Protein AF-A0A843DHM7-F1 (afdb_monomer_lite)

pLDDT: mean 90.41, std 6.07, range [48.75, 96.5]

Radius of gyration: 18.38 Å; chains: 1; bounding box: 43×34×55 Å

Foldseek 3Di:
DVVVLFFEEELDLAQAPCPLCVPDPQEAEAADDFPDDDPLVVVVVGRHYYYHHNDGPDDSVRSLVVVVVSLVVVQPDADAYEYEYEQLLVQDPALQGHNPSLVCCLPCVVVRNYHYHYHHPCVVSHHPVSVVSDQKDKDAQDPDPVVQVVVCVQDPQSQWDADPVRDIDGGDSVVGDDQWIWMDRSPDIDIDHNVNDDDDGDDPD

Secondary structure (DSSP, 8-state):
-GGGT--EEEE-SSSSTTGGGGGSTTEEEEEE-TTPPP-HHHHTT-SEEEEEESSTTS-HHHHHHHHHHHHHHHHHS-S-EEEEETTGGGG-SBTTB--HHHHHHHHHTGGGTEEEEE--S-GGGS-HHHHTT-S-EEEPPP-SHHHHHHHTTTSTTSSEEE-TT--EEE-GGGT--TT-EEEE-SS-EEEE-GGG----S----

Structure (mmCIF, N/CA/C/O backbone):
data_AF-A0A843DHM7-F1
#
_entry.id   AF-A0A843DHM7-F1
#
loop_
_atom_site.group_PDB
_atom_site.id
_atom_site.type_symbol
_atom_site.label_atom_id
_atom_site.label_alt_id
_atom_site.label_comp_id
_atom_site.label_asym_id
_atom_site.label_entity_id
_atom_site.label_seq_id
_atom_site.pdbx_PDB_ins_code
_atom_site.Cartn_x
_atom_site.Cartn_y
_atom_site.Cartn_z
_atom_site.occupancy
_atom_site.B_iso_or_equiv
_atom_site.auth_seq_id
_atom_site.auth_comp_id
_atom_site.auth_asym_id
_atom_site.auth_atom_id
_atom_site.pdbx_PDB_model_num
ATOM 1 N N . MET A 1 1 ? -7.780 -10.287 -1.220 1.00 84.25 1 MET A N 1
ATOM 2 C CA . MET A 1 1 ? -7.912 -9.817 0.177 1.00 84.25 1 MET A CA 1
ATOM 3 C C . MET A 1 1 ? -9.342 -9.963 0.694 1.00 84.25 1 MET A C 1
ATOM 5 O O . MET A 1 1 ? -9.619 -11.023 1.221 1.00 84.25 1 MET A O 1
ATOM 9 N N . TYR A 1 2 ? -10.271 -9.015 0.483 1.00 89.06 2 TYR A N 1
ATOM 10 C CA . TYR A 1 2 ? -11.649 -9.119 1.019 1.00 89.06 2 TYR A CA 1
ATOM 11 C C . TYR A 1 2 ? -12.416 -10.372 0.555 1.00 89.06 2 TYR A C 1
ATOM 13 O O . TYR A 1 2 ? -12.945 -11.104 1.376 1.00 89.06 2 TYR A O 1
ATOM 21 N N . GLU A 1 3 ? -12.425 -10.659 -0.752 1.00 87.06 3 GLU A N 1
ATOM 22 C CA . GLU A 1 3 ? -13.084 -11.857 -1.323 1.00 87.06 3 GLU A CA 1
ATOM 23 C C . GLU A 1 3 ? -12.426 -13.177 -0.883 1.00 87.06 3 GLU A C 1
ATOM 25 O O . GLU A 1 3 ? -13.023 -14.239 -0.983 1.00 87.06 3 GLU A O 1
ATOM 30 N N . GLN A 1 4 ? -11.179 -13.106 -0.414 1.00 90.94 4 GLN A N 1
ATOM 31 C CA . GLN A 1 4 ? -10.424 -14.242 0.124 1.00 90.94 4 GLN A CA 1
ATOM 32 C C . GLN A 1 4 ? -10.508 -14.297 1.657 1.00 90.94 4 GLN A C 1
ATOM 34 O O . GLN A 1 4 ? -9.775 -15.049 2.280 1.00 90.94 4 GLN A O 1
ATOM 39 N N . GLU A 1 5 ? -11.356 -13.458 2.257 1.00 93.31 5 GLU A N 1
ATOM 40 C CA . GLU A 1 5 ? -11.574 -13.354 3.700 1.00 93.31 5 GLU A CA 1
ATOM 41 C C . GLU A 1 5 ? -10.319 -13.035 4.533 1.00 93.31 5 GLU A C 1
ATOM 43 O O . GLU A 1 5 ? -10.272 -13.295 5.732 1.00 93.31 5 GLU A O 1
ATOM 48 N N . HIS A 1 6 ? -9.311 -12.407 3.918 1.00 94.75 6 HIS A N 1
ATOM 49 C CA . HIS A 1 6 ? -8.114 -11.956 4.624 1.00 94.75 6 HIS A CA 1
ATOM 50 C C . HIS A 1 6 ? -8.412 -10.691 5.447 1.00 94.75 6 HIS A C 1
ATOM 52 O O . HIS A 1 6 ? -8.781 -9.665 4.852 1.00 94.75 6 HIS A O 1
ATOM 58 N N . PRO A 1 7 ? -8.225 -10.710 6.782 1.00 95.56 7 PRO A N 1
ATOM 59 C CA . PRO A 1 7 ? -8.531 -9.567 7.632 1.00 95.56 7 PRO A CA 1
ATOM 60 C C . PRO A 1 7 ? -7.608 -8.379 7.348 1.00 95.56 7 PRO A C 1
ATOM 62 O O . PRO A 1 7 ? -6.391 -8.537 7.214 1.00 95.56 7 PRO A O 1
ATOM 65 N N . PHE A 1 8 ? -8.161 -7.166 7.317 1.00 95.94 8 PHE A N 1
ATOM 66 C CA . PHE A 1 8 ? -7.399 -5.958 7.019 1.00 95.94 8 PHE A CA 1
ATOM 67 C C . PHE A 1 8 ? -7.796 -4.751 7.863 1.00 95.94 8 PHE A C 1
ATOM 69 O O . PHE A 1 8 ? -8.930 -4.610 8.327 1.00 95.94 8 PHE A O 1
ATOM 76 N N . ILE A 1 9 ? -6.852 -3.823 7.974 1.00 96.31 9 ILE A N 1
ATOM 77 C CA . ILE A 1 9 ? -7.095 -2.453 8.405 1.00 96.31 9 ILE A CA 1
ATOM 78 C C . ILE A 1 9 ? -6.499 -1.478 7.389 1.00 96.31 9 ILE A C 1
ATOM 80 O O . ILE A 1 9 ? -5.357 -1.634 6.955 1.00 96.31 9 ILE A O 1
ATOM 84 N N . ILE A 1 10 ? -7.281 -0.470 7.016 1.00 96.50 10 ILE A N 1
ATOM 85 C CA . ILE A 1 10 ? -6.852 0.618 6.137 1.00 96.50 10 ILE A CA 1
ATOM 86 C C . ILE A 1 10 ? -6.677 1.878 6.971 1.00 96.50 10 ILE A C 1
ATOM 88 O O . ILE A 1 10 ? -7.591 2.283 7.685 1.00 96.50 10 ILE A O 1
ATOM 92 N N . PHE A 1 11 ? -5.513 2.498 6.853 1.00 96.12 11 PHE A N 1
ATOM 93 C CA . PHE A 1 11 ? -5.163 3.773 7.454 1.00 96.12 11 PHE A CA 1
ATOM 94 C C . PHE A 1 11 ? -5.220 4.862 6.382 1.00 96.12 11 PHE A C 1
ATOM 96 O O . PHE A 1 11 ? -4.227 5.124 5.703 1.00 96.12 11 PHE A O 1
ATOM 103 N N . ASP A 1 12 ? -6.394 5.473 6.211 1.00 94.12 12 ASP A N 1
ATOM 104 C CA . ASP A 1 12 ? -6.613 6.518 5.212 1.00 94.12 12 ASP A CA 1
ATOM 105 C C . ASP A 1 12 ? -6.219 7.892 5.762 1.00 94.12 12 ASP A C 1
ATOM 107 O O . ASP A 1 12 ? -6.570 8.253 6.885 1.00 94.12 12 ASP A O 1
ATOM 111 N N . THR A 1 13 ? -5.501 8.691 4.984 1.00 90.31 13 THR A N 1
ATOM 112 C CA . THR A 1 13 ? -5.154 10.070 5.368 1.00 90.31 13 THR A CA 1
ATOM 113 C C . THR A 1 13 ? -6.161 11.086 4.836 1.00 90.31 13 THR A C 1
ATOM 115 O O . THR A 1 13 ? -6.129 12.249 5.235 1.00 90.31 13 THR A O 1
ATOM 118 N N . LYS A 1 14 ? -7.099 10.659 3.979 1.00 87.81 14 LYS A N 1
ATOM 119 C CA . LYS A 1 14 ? -8.183 11.493 3.447 1.00 87.81 14 LYS A CA 1
ATOM 120 C C . LYS A 1 14 ? -9.538 10.878 3.785 1.00 87.81 14 LYS A C 1
ATOM 122 O O . LYS A 1 14 ? -9.690 9.678 3.974 1.00 87.81 14 LYS A O 1
ATOM 127 N N . THR A 1 15 ? -10.566 11.715 3.862 1.00 82.62 15 THR A N 1
ATOM 128 C CA . THR A 1 15 ? -11.921 11.279 4.244 1.00 82.62 15 THR A CA 1
ATOM 129 C C . THR A 1 15 ? -12.633 10.467 3.158 1.00 82.62 15 THR A C 1
ATOM 131 O O . THR A 1 15 ? -13.619 9.788 3.453 1.00 82.62 15 THR A O 1
ATOM 134 N N . SER A 1 16 ? -12.169 10.543 1.906 1.00 81.88 16 SER A N 1
ATOM 135 C CA . SER A 1 16 ? -12.904 10.052 0.737 1.00 81.88 16 SER A CA 1
ATOM 136 C C . SER A 1 16 ? -12.238 8.928 -0.056 1.00 81.88 16 SER A C 1
ATOM 138 O O . SER A 1 16 ? -12.977 8.258 -0.774 1.00 81.88 16 SER A O 1
ATOM 140 N N . ASN A 1 17 ? -10.924 8.676 0.057 1.00 81.69 17 ASN A N 1
ATOM 141 C CA . ASN A 1 17 ? -10.225 7.756 -0.864 1.00 81.69 17 ASN A CA 1
ATOM 142 C C . ASN A 1 17 ? -10.868 6.357 -0.866 1.00 81.69 17 ASN A C 1
ATOM 144 O O . ASN A 1 17 ? -11.188 5.811 -1.921 1.00 81.69 17 ASN A O 1
ATOM 148 N N . HIS A 1 18 ? -11.148 5.811 0.322 1.00 85.75 18 HIS A N 1
ATOM 149 C CA . HIS A 1 18 ? -11.695 4.458 0.478 1.00 85.75 18 HIS A CA 1
ATOM 150 C C . HIS A 1 18 ? -13.154 4.419 0.929 1.00 85.75 18 HIS A C 1
ATOM 152 O O . HIS A 1 18 ? -13.669 3.357 1.287 1.00 85.75 18 HIS A O 1
ATOM 158 N N . ILE A 1 19 ? -13.872 5.546 0.894 1.00 83.44 19 ILE A N 1
ATOM 159 C CA . ILE A 1 19 ? -15.210 5.640 1.499 1.00 83.44 19 ILE A CA 1
ATOM 160 C C . ILE A 1 19 ? -16.234 4.684 0.871 1.00 83.44 19 ILE A C 1
ATOM 162 O O . ILE A 1 19 ? -17.220 4.336 1.517 1.00 83.44 19 ILE A O 1
ATOM 166 N N . GLY A 1 20 ? -16.011 4.236 -0.369 1.00 84.75 20 GLY A N 1
ATOM 167 C CA . GLY A 1 20 ? -16.834 3.217 -1.025 1.00 84.75 20 GLY A CA 1
ATOM 168 C C . GLY A 1 20 ? -16.781 1.846 -0.339 1.00 84.75 20 GLY A C 1
ATOM 169 O O . GLY A 1 20 ? -17.753 1.101 -0.410 1.00 84.75 20 GLY A O 1
ATOM 170 N N . LEU A 1 21 ? -15.704 1.521 0.387 1.00 89.31 21 LEU A N 1
ATOM 171 C CA . LEU A 1 21 ? -15.564 0.235 1.084 1.00 89.31 21 LEU A CA 1
ATOM 172 C C . LEU A 1 21 ? -16.562 0.063 2.232 1.00 89.31 21 LEU A C 1
ATOM 174 O O . LEU A 1 21 ? -16.865 -1.068 2.599 1.00 89.31 21 LEU A O 1
ATOM 178 N N . LYS A 1 22 ? -17.138 1.153 2.757 1.00 89.25 22 LYS A N 1
ATOM 179 C CA . LYS A 1 22 ? -18.184 1.083 3.792 1.00 89.25 22 LYS A CA 1
ATOM 180 C C . LYS A 1 22 ? -19.454 0.356 3.331 1.00 89.25 22 LYS A C 1
ATOM 182 O O . LYS A 1 22 ? -20.293 0.019 4.156 1.00 89.25 22 LYS A O 1
ATOM 187 N N . GLU A 1 23 ? -19.634 0.198 2.018 1.00 89.31 23 GLU A N 1
ATOM 188 C CA . GLU A 1 23 ? -20.769 -0.516 1.423 1.00 89.31 23 GLU A CA 1
ATOM 189 C C . GLU A 1 23 ? -20.591 -2.037 1.484 1.00 89.31 23 GLU A C 1
ATOM 191 O O . GLU A 1 23 ? -21.563 -2.779 1.347 1.00 89.31 23 GLU A O 1
ATOM 196 N N . LEU A 1 24 ? -19.360 -2.510 1.699 1.00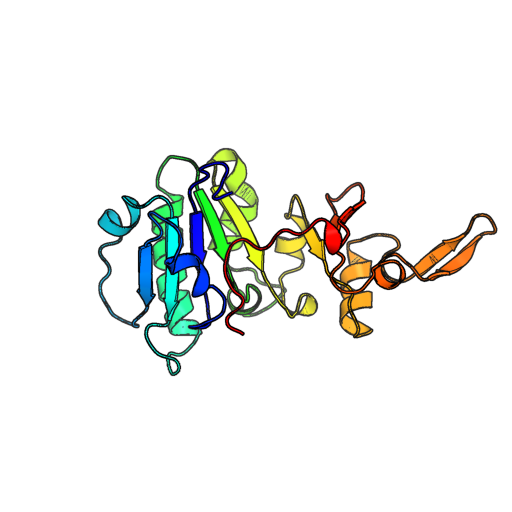 90.38 24 LEU A N 1
ATOM 197 C CA . LEU A 1 24 ? -19.070 -3.927 1.845 1.00 90.38 24 LEU A CA 1
ATOM 198 C C . LEU A 1 24 ? -19.559 -4.434 3.206 1.00 90.38 24 LEU A C 1
ATOM 200 O O . LEU A 1 24 ? -19.474 -3.754 4.232 1.00 90.38 24 LEU A O 1
ATOM 204 N N . LYS A 1 25 ? -20.054 -5.675 3.232 1.00 90.62 25 LYS A N 1
ATOM 205 C CA . LYS A 1 25 ? -20.524 -6.305 4.470 1.00 90.62 25 LYS A CA 1
ATOM 206 C C . LYS A 1 25 ? -19.370 -6.432 5.464 1.00 90.62 25 LYS A C 1
ATOM 208 O O . LYS A 1 25 ? -18.246 -6.743 5.078 1.00 90.62 25 LYS A O 1
ATOM 213 N N . LYS A 1 26 ? -19.678 -6.254 6.752 1.00 93.44 26 LYS A N 1
ATOM 214 C CA . LYS A 1 26 ? -18.748 -6.389 7.890 1.00 93.44 26 LYS A CA 1
ATOM 215 C C . LYS A 1 26 ? -17.617 -5.348 7.963 1.00 93.44 26 LYS A C 1
ATOM 217 O O . LYS A 1 26 ? -16.938 -5.323 8.983 1.00 93.44 26 LYS A O 1
ATOM 222 N N . VAL A 1 27 ? -17.455 -4.457 6.979 1.00 95.06 27 VAL A N 1
ATOM 223 C CA . VAL A 1 27 ? -16.483 -3.357 7.077 1.00 95.06 27 VAL A CA 1
ATOM 224 C C . VAL A 1 27 ? -16.940 -2.358 8.135 1.00 95.06 27 VAL A C 1
ATOM 226 O O . VAL A 1 27 ? -18.044 -1.811 8.069 1.00 95.06 27 VAL A O 1
ATOM 229 N N . LYS A 1 28 ? -16.087 -2.115 9.129 1.00 95.56 28 LYS A N 1
ATOM 230 C CA . LYS A 1 28 ? -16.299 -1.096 10.156 1.00 95.56 28 LYS A CA 1
ATOM 231 C C . LYS A 1 28 ? -15.498 0.146 9.837 1.00 95.56 28 LYS A C 1
ATOM 233 O O . LYS A 1 28 ? -14.307 0.075 9.563 1.00 95.56 28 LYS A O 1
ATOM 238 N N . VAL A 1 29 ? -16.166 1.292 9.898 1.00 94.88 29 VAL A N 1
ATOM 239 C CA . VAL A 1 29 ? -15.523 2.589 9.708 1.00 94.88 29 VAL A CA 1
ATOM 240 C C . VAL A 1 29 ? -15.184 3.168 11.072 1.00 94.88 29 VAL A C 1
ATOM 242 O O . VAL A 1 29 ? -16.086 3.423 11.873 1.00 94.88 29 VAL A O 1
ATOM 245 N N . LEU A 1 30 ? -13.899 3.403 11.314 1.00 94.94 30 LEU A N 1
ATOM 246 C CA . LEU A 1 30 ? -13.412 4.137 12.471 1.00 94.94 30 LEU A CA 1
ATOM 247 C C . LEU A 1 30 ? -13.083 5.570 12.052 1.00 94.94 30 LEU A C 1
ATOM 249 O O . LEU A 1 30 ? -12.196 5.802 11.233 1.00 94.94 30 LEU A O 1
ATOM 253 N N . LYS A 1 31 ? -13.800 6.542 12.618 1.00 95.00 31 LYS A N 1
ATOM 254 C CA . LYS A 1 31 ? -13.494 7.961 12.422 1.00 95.00 31 LYS A CA 1
ATOM 255 C C . LYS A 1 31 ? -12.434 8.405 13.419 1.00 95.00 31 LYS A C 1
ATOM 257 O O . LYS A 1 31 ? -12.639 8.283 14.622 1.00 95.00 31 LYS A O 1
ATOM 262 N N . ILE A 1 32 ? -11.349 8.964 12.906 1.00 94.94 32 ILE A N 1
ATOM 263 C CA . ILE A 1 32 ? -10.210 9.413 13.695 1.00 94.94 32 ILE A CA 1
ATOM 264 C C . ILE A 1 32 ? -10.372 10.882 14.052 1.00 94.94 32 ILE A C 1
ATOM 266 O O . ILE A 1 32 ? -10.311 11.769 13.208 1.00 94.94 32 ILE A O 1
ATOM 270 N N . ILE A 1 33 ? -10.580 11.123 15.329 1.00 92.88 33 ILE A N 1
ATOM 271 C CA . ILE A 1 33 ? -10.534 12.394 16.029 1.00 92.88 33 ILE A CA 1
ATOM 272 C C . ILE A 1 33 ? -9.268 12.400 16.912 1.00 92.88 33 ILE A C 1
ATOM 274 O O . ILE A 1 33 ? -9.074 11.465 17.700 1.00 92.88 33 ILE A O 1
ATOM 278 N N . PRO A 1 34 ? -8.395 13.416 16.802 1.00 88.19 34 PRO A N 1
ATOM 279 C CA . PRO A 1 34 ? -7.239 13.565 17.682 1.00 88.19 34 PRO A CA 1
ATOM 280 C C . PRO A 1 34 ? -7.644 13.607 19.156 1.00 88.19 34 PRO A C 1
ATOM 282 O O . PRO A 1 34 ? -8.698 14.143 19.494 1.00 88.19 34 PRO A O 1
ATOM 285 N N . ASN A 1 35 ? -6.796 13.063 20.030 1.00 86.44 35 ASN A N 1
ATOM 286 C CA . ASN A 1 35 ? -6.983 13.020 21.490 1.00 86.44 35 ASN A CA 1
ATOM 287 C C . ASN A 1 35 ? -8.221 12.261 21.997 1.00 86.44 35 ASN A C 1
ATOM 289 O O . ASN A 1 35 ? -8.424 12.195 23.205 1.00 86.44 35 ASN A O 1
ATOM 293 N N . ALA A 1 36 ? -9.026 11.663 21.116 1.00 89.75 36 ALA A N 1
ATOM 294 C CA . ALA A 1 36 ? -10.069 10.745 21.542 1.00 89.75 36 ALA A CA 1
ATOM 295 C C . ALA A 1 36 ? -9.447 9.454 22.092 1.00 89.75 36 ALA A C 1
ATOM 297 O O . ALA A 1 36 ? -8.449 8.948 21.565 1.00 89.75 36 ALA A O 1
ATOM 298 N N . GLU A 1 37 ? -10.061 8.909 23.136 1.00 87.69 37 GLU A N 1
ATOM 299 C CA . GLU A 1 37 ? -9.749 7.571 23.620 1.00 87.69 37 GLU A CA 1
ATOM 300 C C . GLU A 1 37 ? -10.506 6.551 22.773 1.00 87.69 37 GLU A C 1
ATOM 302 O O . GLU A 1 37 ? -11.732 6.590 22.655 1.00 87.69 37 GLU A O 1
ATOM 307 N N . TYR A 1 38 ? -9.756 5.650 22.144 1.00 88.19 38 TYR A N 1
ATOM 308 C CA . TYR A 1 38 ? -10.315 4.566 21.353 1.00 88.19 38 TYR A CA 1
ATOM 309 C C . TYR A 1 38 ? -10.283 3.284 22.158 1.00 88.19 38 TYR A C 1
ATOM 311 O O . TYR A 1 38 ? -9.246 2.919 22.709 1.00 88.19 38 TYR A O 1
ATOM 319 N N . ASP A 1 39 ? -11.395 2.561 22.132 1.00 90.31 39 ASP A N 1
ATOM 320 C CA . ASP A 1 39 ? -11.434 1.168 22.552 1.00 90.31 39 ASP A CA 1
ATOM 321 C C . ASP A 1 39 ? -10.763 0.306 21.472 1.00 90.31 39 ASP A C 1
ATOM 323 O O . ASP A 1 39 ? -11.389 -0.177 20.519 1.00 90.31 39 ASP A O 1
ATOM 327 N N . ILE A 1 40 ? -9.437 0.207 21.576 1.00 87.81 40 ILE A N 1
ATOM 328 C CA . ILE A 1 40 ? -8.617 -0.544 20.628 1.00 87.81 40 ILE A CA 1
ATOM 329 C C . ILE A 1 40 ? -8.923 -2.039 20.742 1.00 87.81 40 ILE A C 1
ATOM 331 O O . ILE A 1 40 ? -8.896 -2.709 19.716 1.00 87.81 40 ILE A O 1
ATOM 335 N N . GLU A 1 41 ? -9.275 -2.556 21.923 1.00 88.25 41 GLU A N 1
ATOM 336 C CA . GLU A 1 41 ? -9.644 -3.967 22.120 1.00 88.25 41 GLU A CA 1
ATOM 337 C C . GLU A 1 41 ? -10.918 -4.334 21.359 1.00 88.25 41 GLU A C 1
ATOM 339 O O . GLU A 1 41 ? -10.965 -5.354 20.669 1.00 88.25 41 GLU A O 1
ATOM 344 N N . ARG A 1 42 ? -11.921 -3.456 21.375 1.00 91.12 42 ARG A N 1
ATOM 345 C CA . ARG A 1 42 ? -13.135 -3.653 20.582 1.00 91.12 42 ARG A CA 1
ATOM 346 C C . ARG A 1 42 ? -12.896 -3.489 19.087 1.00 91.12 42 ARG A C 1
ATOM 348 O O . ARG A 1 42 ? -13.472 -4.224 18.290 1.00 91.12 42 ARG A O 1
ATOM 355 N N . LEU A 1 43 ? -12.045 -2.546 18.668 1.00 90.19 43 LEU A N 1
ATOM 356 C CA . LEU A 1 43 ? -11.661 -2.402 17.251 1.00 90.19 43 LEU A CA 1
ATOM 357 C C . LEU A 1 43 ? -11.103 -3.717 16.683 1.00 90.19 43 LEU A C 1
ATOM 359 O O . LEU A 1 43 ? -11.281 -4.057 15.517 1.00 90.19 43 LEU A O 1
ATOM 363 N N . MET A 1 44 ? -10.432 -4.441 17.560 1.00 85.00 44 MET A N 1
ATOM 364 C CA . MET A 1 44 ? -9.721 -5.686 17.362 1.00 85.00 44 MET A CA 1
ATOM 365 C C . MET A 1 44 ? -10.667 -6.878 17.112 1.00 85.00 44 MET A C 1
ATOM 367 O O . MET A 1 44 ? -10.233 -7.896 16.574 1.00 85.00 44 MET A O 1
ATOM 371 N N . GLU A 1 45 ? -11.946 -6.775 17.471 1.00 91.50 45 GLU A N 1
ATOM 372 C CA . GLU A 1 45 ? -12.976 -7.789 17.189 1.00 91.50 45 GLU A CA 1
ATOM 373 C C . GLU A 1 45 ? -13.435 -7.787 15.724 1.00 91.50 45 GLU A C 1
ATOM 375 O O . GLU A 1 45 ? -14.123 -8.708 15.286 1.00 91.50 45 GLU A O 1
ATOM 380 N N . TYR A 1 46 ? -13.082 -6.754 14.956 1.00 94.00 46 TYR A N 1
ATOM 381 C CA . TYR A 1 46 ? -13.508 -6.614 13.571 1.00 94.00 46 TYR A CA 1
ATOM 382 C C . TYR A 1 46 ? -12.412 -7.047 12.598 1.00 94.00 46 TYR A C 1
ATOM 384 O O . TYR A 1 46 ? -11.269 -6.598 12.674 1.00 94.00 46 TYR A O 1
ATOM 392 N N . ASP A 1 47 ? -12.786 -7.878 11.626 1.00 94.75 47 ASP A N 1
ATOM 393 C CA . ASP A 1 47 ? -11.850 -8.366 10.609 1.00 94.75 47 ASP A CA 1
ATOM 394 C C . ASP A 1 47 ? -11.476 -7.303 9.581 1.00 94.75 47 ASP A C 1
ATOM 396 O O . ASP A 1 47 ? -10.351 -7.295 9.086 1.00 94.75 47 ASP A O 1
ATOM 400 N N . TYR A 1 48 ? -12.413 -6.403 9.280 1.00 96.44 48 TYR A N 1
ATOM 401 C CA . TYR A 1 48 ? -12.286 -5.410 8.221 1.00 96.44 48 TYR A CA 1
ATOM 402 C C . TYR A 1 48 ? -12.533 -4.016 8.781 1.00 96.44 48 TYR A C 1
ATOM 404 O O . TYR A 1 48 ? -13.671 -3.644 9.089 1.00 96.44 48 TYR A O 1
ATOM 412 N N . VAL A 1 49 ? -11.467 -3.234 8.894 1.00 96.25 49 VAL A N 1
ATOM 413 C CA . VAL A 1 49 ? -11.512 -1.888 9.462 1.00 96.25 49 VAL A CA 1
ATOM 414 C C . VAL A 1 49 ? -11.043 -0.872 8.428 1.00 96.25 49 VAL A C 1
ATOM 416 O O . VAL A 1 49 ? -9.989 -1.013 7.817 1.00 96.25 49 VAL A O 1
ATOM 419 N N . LEU A 1 50 ? -11.824 0.186 8.251 1.00 95.81 50 LEU A N 1
ATOM 420 C CA . LEU A 1 50 ? -11.440 1.373 7.503 1.00 95.81 50 LEU A CA 1
ATOM 421 C C . LEU A 1 50 ? -11.318 2.539 8.482 1.00 95.81 50 LEU A C 1
ATOM 423 O O . LEU A 1 50 ? -12.325 3.053 8.973 1.00 95.81 50 LEU A O 1
ATOM 427 N N . CYS A 1 51 ? -10.092 2.963 8.753 1.00 95.81 51 CYS A N 1
ATOM 428 C CA . CYS A 1 51 ? -9.825 4.169 9.511 1.00 95.81 51 CYS A CA 1
ATOM 429 C C . CYS A 1 51 ? -9.765 5.368 8.567 1.00 95.81 51 CYS A C 1
ATOM 431 O O . CYS A 1 51 ? -9.020 5.355 7.589 1.00 95.81 51 CYS A O 1
ATOM 433 N N . VAL A 1 52 ? -10.551 6.399 8.866 1.00 95.19 52 VAL A N 1
ATOM 434 C CA . VAL A 1 52 ? -10.627 7.639 8.083 1.00 95.19 52 VAL A CA 1
ATOM 435 C C . VAL A 1 52 ? -10.582 8.846 9.012 1.00 95.19 52 VAL A C 1
ATOM 437 O O . VAL A 1 52 ? -11.076 8.754 10.139 1.00 95.19 52 VAL A O 1
ATOM 440 N N . PRO A 1 53 ? -10.082 10.007 8.563 1.00 94.56 53 PRO A N 1
ATOM 441 C CA . PRO A 1 53 ? -10.184 11.234 9.341 1.00 94.56 53 PRO A CA 1
ATOM 442 C C . PRO A 1 53 ? -11.646 11.542 9.697 1.00 94.56 53 PRO A C 1
ATOM 444 O O . PRO A 1 53 ? -12.558 11.383 8.883 1.00 94.56 53 PRO A O 1
ATOM 447 N N . GLY A 1 54 ? -11.892 11.976 10.931 1.00 93.12 54 GLY A N 1
ATOM 448 C CA . GLY A 1 54 ? -13.231 12.336 11.402 1.00 93.12 54 GLY A CA 1
ATOM 449 C C . GLY A 1 54 ? -13.750 13.649 10.809 1.00 93.12 54 GLY A C 1
ATOM 450 O O . GLY A 1 54 ? -14.963 13.842 10.726 1.00 93.12 54 GLY A O 1
ATOM 451 N N . ARG A 1 55 ? -12.834 14.521 10.378 1.00 90.62 55 ARG A N 1
ATOM 452 C CA . ARG A 1 55 ? -13.065 15.826 9.741 1.00 90.62 55 ARG A CA 1
ATOM 453 C C . ARG A 1 55 ? -11.891 16.146 8.799 1.00 90.62 55 ARG A C 1
ATOM 455 O O . ARG A 1 55 ? -10.847 15.505 8.888 1.00 90.62 55 ARG A O 1
ATOM 462 N N . ILE A 1 56 ? -12.083 17.092 7.881 1.00 87.12 56 ILE A N 1
ATOM 463 C CA . ILE A 1 56 ? -11.114 17.416 6.812 1.00 87.12 56 ILE A CA 1
ATOM 464 C C . ILE A 1 56 ? -9.937 18.286 7.287 1.00 87.12 56 ILE A C 1
ATOM 466 O O . ILE A 1 56 ? -8.891 18.299 6.655 1.00 87.12 56 ILE A O 1
ATOM 470 N N . ASP A 1 57 ? -10.111 18.998 8.396 1.00 89.00 57 ASP A N 1
ATOM 471 C CA . ASP A 1 57 ? -9.191 19.987 8.970 1.00 89.00 57 ASP A CA 1
ATOM 472 C C . ASP A 1 57 ? -8.248 19.412 10.040 1.00 89.00 57 ASP A C 1
ATOM 474 O O . ASP A 1 57 ? -7.586 20.171 10.743 1.00 89.00 57 ASP A O 1
ATOM 478 N N . ILE A 1 58 ? -8.198 18.086 10.216 1.00 90.69 58 ILE A N 1
ATOM 479 C CA . ILE A 1 58 ? -7.243 17.477 11.152 1.00 90.69 58 ILE A CA 1
ATOM 480 C C . ILE A 1 58 ? -5.846 17.490 10.537 1.00 90.69 58 ILE A C 1
ATOM 482 O O . ILE A 1 58 ? -5.672 17.099 9.383 1.00 90.69 58 ILE A O 1
ATOM 486 N N . ASP A 1 59 ? -4.857 17.869 11.346 1.00 92.25 59 ASP A N 1
ATOM 487 C CA . ASP A 1 59 ? -3.453 17.761 10.978 1.00 92.25 59 ASP A CA 1
ATOM 488 C C . ASP A 1 59 ? -3.054 16.300 10.724 1.00 92.25 59 ASP A C 1
ATOM 490 O O . ASP A 1 59 ? -3.399 15.380 11.473 1.00 92.25 59 ASP A O 1
ATOM 494 N N . ILE A 1 60 ? -2.314 16.069 9.643 1.00 91.00 60 ILE A N 1
ATOM 495 C CA . ILE A 1 60 ? -1.927 14.717 9.256 1.00 91.00 60 ILE A CA 1
ATOM 496 C C . ILE A 1 60 ? -1.049 14.039 10.315 1.00 91.00 60 ILE A C 1
ATOM 498 O O . ILE A 1 60 ? -1.234 12.847 10.560 1.00 91.00 60 ILE A O 1
ATOM 502 N N . ASP A 1 61 ? -0.164 14.770 11.000 1.00 91.88 61 ASP A N 1
ATOM 503 C CA . ASP A 1 61 ? 0.684 14.209 12.055 1.00 91.88 61 ASP A CA 1
ATOM 504 C C . ASP A 1 61 ? -0.176 13.692 13.223 1.00 91.88 61 ASP A C 1
ATOM 506 O O . ASP A 1 61 ? 0.114 12.624 13.773 1.00 91.88 61 ASP A O 1
ATOM 510 N N . ASP A 1 62 ? -1.282 14.370 13.552 1.00 93.75 62 ASP A N 1
ATOM 511 C CA . ASP A 1 62 ? -2.222 13.922 14.586 1.00 93.75 62 ASP A CA 1
ATOM 512 C C . ASP A 1 62 ? -2.930 12.618 14.198 1.00 93.75 62 ASP A C 1
ATOM 514 O O . ASP A 1 62 ? -3.044 11.700 15.019 1.00 93.75 62 ASP A O 1
ATOM 518 N N . ILE A 1 63 ? -3.373 12.499 12.941 1.00 93.81 63 ILE A N 1
ATOM 519 C CA . ILE A 1 63 ? -3.968 11.260 12.411 1.00 93.81 63 ILE A CA 1
ATOM 520 C C . ILE A 1 63 ? -2.949 10.120 12.485 1.00 93.81 63 ILE A C 1
ATOM 522 O O . ILE A 1 63 ? -3.248 9.042 13.010 1.00 93.81 63 ILE A O 1
ATOM 526 N N . LEU A 1 64 ? -1.728 10.367 12.007 1.00 93.12 64 LEU A N 1
ATOM 527 C CA . LEU A 1 64 ? -0.664 9.370 11.981 1.00 93.12 64 LEU A CA 1
ATOM 528 C C . LEU A 1 64 ? -0.271 8.916 13.390 1.00 93.12 64 LEU A C 1
ATOM 530 O O . LEU A 1 64 ? 0.029 7.741 13.593 1.00 93.12 64 LEU A O 1
ATOM 534 N N . ASN A 1 65 ? -0.314 9.798 14.389 1.00 92.62 65 ASN A N 1
ATOM 535 C CA . ASN A 1 65 ? -0.067 9.423 15.781 1.00 92.62 65 ASN A CA 1
ATOM 536 C C . ASN A 1 65 ? -1.103 8.421 16.309 1.00 92.62 65 ASN A C 1
ATOM 538 O O . ASN A 1 65 ? -0.734 7.476 17.013 1.00 92.62 65 ASN A O 1
ATOM 542 N N . VAL A 1 66 ? -2.381 8.570 15.947 1.00 93.75 66 VAL A N 1
ATOM 543 C CA . VAL A 1 66 ? -3.413 7.575 16.286 1.00 93.75 66 VAL A CA 1
ATOM 544 C C . VAL A 1 66 ? -3.171 6.270 15.523 1.00 93.75 66 VAL A C 1
ATOM 546 O O . VAL A 1 66 ? -3.236 5.193 16.116 1.00 93.75 66 VAL A O 1
ATOM 549 N N . TYR A 1 67 ? -2.816 6.341 14.238 1.00 94.38 67 TYR A N 1
ATOM 550 C CA . TYR A 1 67 ? -2.526 5.150 13.434 1.00 94.38 67 TYR A CA 1
ATOM 551 C C . TYR A 1 67 ? -1.335 4.350 13.943 1.00 94.38 67 TYR A C 1
ATOM 553 O O . TYR A 1 67 ? -1.431 3.129 14.032 1.00 94.38 67 TYR A O 1
ATOM 561 N N . ARG A 1 68 ? -0.256 5.013 14.367 1.00 93.06 68 ARG A N 1
ATOM 562 C CA . ARG A 1 68 ? 0.894 4.353 15.002 1.00 93.06 68 ARG A CA 1
ATOM 563 C C . ARG A 1 68 ? 0.496 3.613 16.274 1.00 93.06 68 ARG A C 1
ATOM 565 O O . ARG A 1 68 ? 0.952 2.491 16.480 1.00 93.06 68 ARG A O 1
ATOM 572 N N . LYS A 1 69 ? -0.380 4.199 17.102 1.00 91.75 69 LYS A N 1
ATOM 573 C CA . LYS A 1 69 ? -0.917 3.513 18.288 1.00 91.75 69 LYS A CA 1
ATOM 574 C C . LYS A 1 69 ? -1.677 2.255 17.871 1.00 91.75 69 LYS A C 1
ATOM 576 O O . LYS A 1 69 ? -1.310 1.170 18.307 1.00 91.75 69 LYS A O 1
ATOM 581 N N . ILE A 1 70 ? -2.664 2.379 16.981 1.00 93.06 70 ILE A N 1
ATOM 582 C CA . ILE A 1 70 ? -3.469 1.237 16.510 1.00 93.06 70 ILE A CA 1
ATOM 583 C C . ILE A 1 70 ? -2.576 0.139 15.914 1.00 93.06 70 ILE A C 1
ATOM 585 O O . ILE A 1 70 ? -2.719 -1.027 16.278 1.00 93.06 70 ILE A O 1
ATOM 589 N N . LEU A 1 71 ? -1.627 0.504 15.047 1.00 93.00 71 LEU A N 1
ATOM 590 C CA . LEU A 1 71 ? -0.682 -0.428 14.435 1.00 93.00 71 LEU A CA 1
ATOM 591 C C . LEU A 1 71 ? 0.173 -1.145 15.489 1.00 93.00 71 LEU A C 1
ATOM 593 O O . LEU A 1 71 ? 0.334 -2.358 15.409 1.00 93.00 71 LEU A O 1
ATOM 597 N N . GLY A 1 72 ? 0.670 -0.427 16.501 1.00 92.50 72 GLY A N 1
ATOM 598 C CA . GLY A 1 72 ? 1.437 -1.011 17.604 1.00 92.50 72 GLY A CA 1
ATOM 599 C C . GLY A 1 72 ? 0.648 -2.055 18.401 1.00 92.50 72 GLY A C 1
ATOM 600 O O . GLY A 1 72 ? 1.170 -3.135 18.674 1.00 92.50 72 GLY A O 1
ATOM 601 N N . TYR A 1 73 ? -0.622 -1.780 18.714 1.00 90.81 73 TYR A N 1
ATOM 602 C CA . TYR A 1 73 ? -1.508 -2.751 19.371 1.00 90.81 73 TYR A CA 1
ATOM 603 C C . TYR A 1 73 ? -1.854 -3.940 18.464 1.00 90.81 73 TYR A C 1
ATOM 605 O O . TYR A 1 73 ? -1.900 -5.081 18.916 1.00 90.81 73 TYR A O 1
ATOM 613 N N . MET A 1 74 ? -2.079 -3.704 17.171 1.00 90.06 74 MET A N 1
ATOM 614 C CA . MET A 1 74 ? -2.373 -4.780 16.219 1.00 90.06 74 MET A CA 1
ATOM 615 C C . MET A 1 74 ? -1.169 -5.678 15.934 1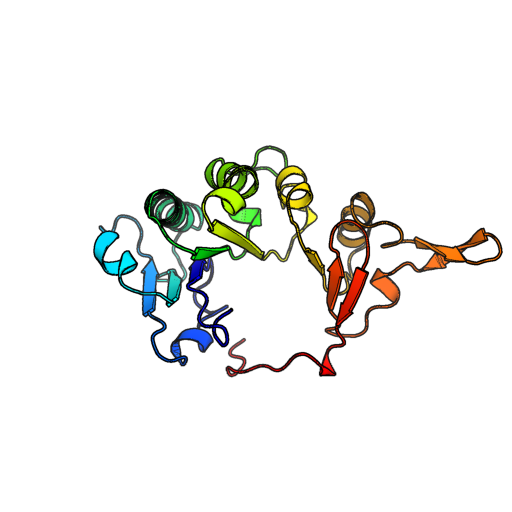.00 90.06 74 MET A C 1
ATOM 617 O O . MET A 1 74 ? -1.348 -6.857 15.624 1.00 90.06 74 MET A O 1
ATOM 621 N N . TRP A 1 75 ? 0.041 -5.126 16.022 1.00 90.06 75 TRP A N 1
ATOM 622 C CA . TRP A 1 75 ? 1.285 -5.854 15.813 1.00 90.06 75 TRP A CA 1
ATOM 623 C C . TRP A 1 75 ? 1.487 -6.962 16.848 1.00 90.06 75 TRP A C 1
ATOM 625 O O . TRP A 1 75 ? 1.852 -8.073 16.482 1.00 90.06 75 TRP A O 1
ATOM 635 N N . ILE A 1 76 ? 1.222 -6.672 18.125 1.00 89.31 76 ILE A N 1
ATOM 636 C CA . ILE A 1 76 ? 1.413 -7.633 19.224 1.00 89.31 76 ILE A CA 1
ATOM 637 C C . ILE A 1 76 ? 0.341 -8.725 19.271 1.00 89.31 76 ILE A C 1
ATOM 639 O O . ILE A 1 76 ? 0.520 -9.727 19.956 1.00 89.31 76 ILE A O 1
ATOM 643 N N . ARG A 1 77 ? -0.786 -8.531 18.580 1.00 87.00 77 ARG A N 1
ATOM 644 C CA . ARG A 1 77 ? -1.882 -9.493 18.587 1.00 87.00 77 ARG A CA 1
ATOM 645 C C . ARG A 1 77 ? -1.599 -10.640 17.625 1.00 87.00 77 ARG A C 1
ATOM 647 O O . ARG A 1 77 ? -1.220 -10.409 16.480 1.00 87.00 77 ARG A O 1
ATOM 654 N N . GLU A 1 78 ? -1.895 -11.858 18.053 1.00 88.94 78 GLU A N 1
ATOM 655 C CA . GLU A 1 78 ? -1.805 -13.047 17.206 1.00 88.94 78 GLU A CA 1
ATOM 656 C C . GLU A 1 78 ? -2.795 -13.028 16.029 1.00 88.94 78 GLU A C 1
ATOM 658 O O . GLU A 1 78 ? -3.830 -12.352 16.052 1.00 88.94 78 GLU A O 1
ATOM 663 N N . GLY A 1 79 ? -2.467 -13.803 14.997 1.00 90.31 79 GLY A N 1
ATOM 664 C CA . GLY A 1 79 ? -3.307 -14.019 13.824 1.00 90.31 79 GLY A CA 1
ATOM 665 C C . GLY A 1 79 ? -2.956 -13.133 12.635 1.00 90.31 79 GLY A C 1
ATOM 666 O O . GLY A 1 79 ? -2.270 -12.116 12.751 1.00 90.31 79 GLY A O 1
ATOM 667 N N . GLU A 1 80 ? -3.451 -13.529 11.471 1.00 94.19 80 GLU A N 1
ATOM 668 C CA . GLU A 1 80 ? -3.169 -12.838 10.222 1.00 94.19 80 GLU A CA 1
ATOM 669 C C . GLU A 1 80 ? -3.784 -11.430 10.188 1.00 94.19 80 GLU A C 1
ATOM 671 O O . GLU A 1 80 ? -4.929 -11.216 10.601 1.00 94.19 80 GLU A O 1
ATOM 676 N N . ARG A 1 81 ? -3.029 -10.447 9.683 1.00 94.69 81 ARG A N 1
ATOM 677 C CA . ARG A 1 81 ? -3.574 -9.114 9.399 1.00 94.69 81 ARG A CA 1
ATOM 678 C C . ARG A 1 81 ? -2.831 -8.423 8.261 1.00 94.69 81 ARG A C 1
ATOM 680 O O . ARG A 1 81 ? -1.602 -8.371 8.255 1.00 94.69 81 ARG A O 1
ATOM 687 N N . PHE A 1 82 ? -3.594 -7.807 7.364 1.00 95.69 82 PHE A N 1
ATOM 688 C CA . PHE A 1 82 ? -3.090 -6.889 6.348 1.00 95.69 82 PHE A CA 1
ATOM 689 C C . PHE A 1 82 ? -3.248 -5.437 6.812 1.00 95.69 82 PHE A C 1
ATOM 691 O O . PHE A 1 82 ? -4.352 -4.965 7.082 1.00 95.69 82 PHE A O 1
ATOM 698 N N . PHE A 1 83 ? -2.136 -4.718 6.895 1.00 96.00 83 PHE A N 1
ATOM 699 C CA . PHE A 1 83 ? -2.081 -3.284 7.147 1.00 96.00 83 PHE A CA 1
ATOM 700 C C . PHE A 1 83 ? -1.970 -2.549 5.818 1.00 96.00 83 PHE A C 1
ATOM 702 O O . PHE A 1 83 ? -1.040 -2.793 5.056 1.00 96.00 83 PHE A O 1
ATOM 709 N N . ILE A 1 84 ? -2.886 -1.632 5.534 1.00 96.12 84 ILE A N 1
ATOM 710 C CA . ILE A 1 84 ? -2.856 -0.828 4.312 1.00 96.12 84 ILE A CA 1
ATOM 711 C C . ILE A 1 84 ? -2.671 0.629 4.725 1.00 96.12 84 ILE A C 1
ATOM 713 O O . ILE A 1 84 ? -3.520 1.188 5.415 1.00 96.12 84 ILE A O 1
ATOM 717 N N . ALA A 1 85 ? -1.552 1.234 4.341 1.00 95.25 85 ALA A N 1
ATOM 718 C CA . ALA A 1 85 ? -1.227 2.618 4.659 1.00 95.25 85 ALA A CA 1
ATOM 719 C C . ALA A 1 85 ? -1.318 3.494 3.409 1.00 95.25 85 ALA A C 1
ATOM 721 O O . ALA A 1 85 ? -0.500 3.367 2.495 1.00 95.25 85 ALA A O 1
ATOM 722 N N . GLU A 1 86 ? -2.294 4.400 3.403 1.00 93.75 86 GLU A N 1
ATOM 723 C CA . GLU A 1 86 ? -2.458 5.403 2.354 1.00 93.75 86 GLU A CA 1
ATOM 724 C C . GLU A 1 86 ? -1.527 6.588 2.536 1.00 93.75 86 GLU A C 1
ATOM 726 O O . GLU A 1 86 ? -1.173 6.964 3.658 1.00 93.75 86 GLU A O 1
ATOM 731 N N . GLU A 1 87 ? -1.171 7.199 1.406 1.00 91.06 87 GLU A N 1
ATOM 732 C CA . GLU A 1 87 ? -0.177 8.266 1.318 1.00 91.06 87 GLU A CA 1
ATOM 733 C C . GLU A 1 87 ? 1.047 7.939 2.191 1.00 91.06 87 GLU A C 1
ATOM 735 O O . GLU A 1 87 ? 1.469 8.727 3.040 1.00 91.06 87 GLU A O 1
ATOM 740 N N . ALA A 1 88 ? 1.593 6.730 2.009 1.00 92.00 88 ALA A N 1
ATOM 741 C CA . ALA A 1 88 ? 2.602 6.124 2.878 1.00 92.00 88 ALA A CA 1
ATOM 742 C C . ALA A 1 88 ? 3.867 6.982 3.051 1.00 92.00 88 ALA A C 1
ATOM 744 O O . ALA A 1 88 ? 4.578 6.844 4.045 1.00 92.00 88 ALA A O 1
ATOM 745 N N . HIS A 1 89 ? 4.128 7.908 2.124 1.00 89.00 89 HIS A N 1
ATOM 746 C CA . HIS A 1 89 ? 5.189 8.902 2.261 1.00 89.00 89 HIS A CA 1
ATOM 747 C C . HIS A 1 89 ? 5.011 9.817 3.488 1.00 89.00 89 HIS A C 1
ATOM 749 O O . HIS A 1 89 ? 6.005 10.270 4.036 1.00 89.00 89 HIS A O 1
ATOM 755 N N . ASN A 1 90 ? 3.787 10.048 3.978 1.00 89.94 90 ASN A N 1
ATOM 756 C CA . ASN A 1 90 ? 3.544 10.888 5.159 1.00 89.94 90 ASN A CA 1
ATOM 757 C C . ASN A 1 90 ? 3.968 10.220 6.471 1.00 89.94 90 ASN A C 1
ATOM 759 O O . ASN A 1 90 ? 4.215 10.893 7.468 1.00 89.94 90 ASN A O 1
ATOM 763 N N . TRP A 1 91 ? 4.089 8.892 6.490 1.00 88.38 91 TRP A N 1
ATOM 764 C CA . TRP A 1 91 ? 4.494 8.169 7.693 1.00 88.38 91 TRP A CA 1
ATOM 765 C C . TRP A 1 91 ? 5.970 8.371 8.034 1.00 88.38 91 TRP A C 1
ATOM 767 O O . TRP A 1 91 ? 6.344 8.263 9.201 1.00 88.38 91 TRP A O 1
ATOM 777 N N . SER A 1 92 ? 6.797 8.698 7.039 1.00 82.19 92 SER A N 1
ATOM 778 C CA . SER A 1 92 ? 8.231 8.932 7.206 1.00 82.19 92 SER A CA 1
ATOM 779 C C . SER A 1 92 ? 8.552 10.387 6.870 1.00 82.19 92 SER A C 1
ATOM 781 O O . SER A 1 92 ? 8.429 10.801 5.725 1.00 82.19 92 SER A O 1
ATOM 783 N N . LYS A 1 93 ? 9.016 11.174 7.851 1.00 71.31 93 LYS A N 1
ATOM 784 C CA . LYS A 1 93 ? 9.381 12.593 7.631 1.00 71.31 93 LYS A CA 1
ATOM 785 C C . LYS A 1 93 ? 10.554 12.772 6.654 1.00 71.31 93 LYS A C 1
ATOM 787 O O . LYS A 1 93 ? 10.781 13.872 6.161 1.00 71.31 93 LYS A O 1
ATOM 792 N N . ASN A 1 94 ? 11.313 11.707 6.396 1.00 73.56 94 ASN A N 1
ATOM 793 C CA . ASN A 1 94 ? 12.426 11.675 5.457 1.00 73.56 94 ASN A CA 1
ATOM 794 C C . ASN A 1 94 ? 12.514 10.281 4.809 1.00 73.56 94 ASN A C 1
ATOM 796 O O . ASN A 1 94 ? 12.426 9.273 5.510 1.00 73.56 94 ASN A O 1
ATOM 800 N N . ALA A 1 95 ? 12.754 10.214 3.497 1.00 73.31 95 ALA A N 1
ATOM 801 C CA . ALA A 1 95 ? 12.962 8.961 2.768 1.00 73.31 95 ALA A CA 1
ATOM 802 C C . ALA A 1 95 ? 14.127 8.116 3.332 1.00 73.31 95 ALA A C 1
ATOM 804 O O . ALA A 1 95 ? 14.088 6.885 3.272 1.00 73.31 95 ALA A O 1
ATOM 805 N N . SER A 1 96 ? 15.138 8.755 3.928 1.00 75.56 96 SER A N 1
ATOM 806 C CA . SER A 1 96 ? 16.298 8.075 4.525 1.00 75.56 96 SER A CA 1
ATOM 807 C C . SER A 1 96 ? 16.065 7.559 5.950 1.00 75.56 96 SER A C 1
ATOM 809 O O . SER A 1 96 ? 16.915 6.847 6.475 1.00 75.56 96 SER A O 1
ATOM 811 N N . ALA A 1 97 ? 14.954 7.927 6.594 1.00 80.12 97 ALA A N 1
ATOM 812 C CA . ALA A 1 97 ? 14.642 7.542 7.969 1.00 80.12 97 ALA A CA 1
ATOM 813 C C . ALA A 1 97 ? 13.211 6.982 8.030 1.00 80.12 97 ALA A C 1
ATOM 815 O O . ALA A 1 97 ? 12.271 7.743 8.291 1.00 80.12 97 ALA A O 1
ATOM 816 N N . PRO A 1 98 ? 13.027 5.679 7.743 1.00 84.00 98 PRO A N 1
ATOM 817 C CA . PRO A 1 98 ? 11.706 5.074 7.745 1.00 84.00 98 PRO A CA 1
ATOM 818 C C . PRO A 1 98 ? 11.078 5.094 9.141 1.00 84.00 98 PRO A C 1
ATOM 820 O O . PRO A 1 98 ? 11.767 5.090 10.164 1.00 84.00 98 PRO A O 1
ATOM 823 N N . ASP A 1 99 ? 9.747 5.096 9.185 1.00 89.69 99 ASP A N 1
ATOM 824 C CA . ASP A 1 99 ? 9.014 4.903 10.433 1.00 89.69 99 ASP A CA 1
ATOM 825 C C . ASP A 1 99 ? 9.395 3.561 11.082 1.00 89.69 99 ASP A C 1
ATOM 827 O O . ASP A 1 99 ? 9.403 2.518 10.427 1.00 89.69 99 ASP A O 1
ATOM 831 N N . LYS A 1 100 ? 9.695 3.577 12.386 1.00 88.75 100 LYS A N 1
ATOM 832 C CA . LYS A 1 100 ? 10.166 2.387 13.113 1.00 88.75 100 LYS A CA 1
ATOM 833 C C . LYS A 1 100 ? 9.154 1.240 13.105 1.00 88.75 100 LYS A C 1
ATOM 835 O O . LYS A 1 100 ? 9.564 0.081 13.100 1.00 88.75 100 LYS A O 1
ATOM 840 N N . LEU A 1 101 ? 7.850 1.532 13.125 1.00 89.31 101 LEU A N 1
ATOM 841 C CA . LEU A 1 101 ? 6.826 0.489 13.034 1.00 89.31 101 LEU A CA 1
ATOM 842 C C . LEU A 1 101 ? 6.770 -0.081 11.620 1.00 89.31 101 LEU A C 1
ATOM 844 O O . LEU A 1 101 ? 6.666 -1.294 11.472 1.00 89.31 101 LEU A O 1
ATOM 848 N N . PHE A 1 102 ? 6.896 0.762 10.592 1.00 91.75 102 PHE A N 1
ATOM 849 C CA . PHE A 1 102 ? 6.947 0.288 9.207 1.00 91.75 102 PHE A CA 1
ATOM 850 C C . PHE A 1 102 ? 8.168 -0.592 8.967 1.00 91.75 102 PHE A C 1
ATOM 852 O O . PHE A 1 102 ? 8.027 -1.669 8.399 1.00 91.75 102 PHE A O 1
ATOM 859 N N . GLU A 1 103 ? 9.343 -0.175 9.441 1.00 91.25 103 GLU A N 1
ATOM 860 C CA . GLU A 1 103 ? 10.566 -0.972 9.324 1.00 91.25 103 GLU A CA 1
ATOM 861 C C . GLU A 1 103 ? 10.415 -2.321 10.036 1.00 91.25 103 GLU A C 1
ATOM 863 O O . GLU A 1 103 ? 10.774 -3.362 9.485 1.00 91.25 103 GLU A O 1
ATOM 868 N N . ARG A 1 104 ? 9.826 -2.322 11.237 1.00 90.88 104 ARG A N 1
ATOM 869 C CA . ARG A 1 104 ? 9.572 -3.556 11.980 1.00 90.88 104 ARG A CA 1
ATOM 870 C C . ARG A 1 104 ? 8.639 -4.498 11.223 1.00 90.88 104 ARG A C 1
ATOM 872 O O . ARG A 1 104 ? 8.958 -5.675 11.085 1.00 90.88 104 ARG A O 1
ATOM 879 N N . VAL A 1 105 ? 7.525 -3.987 10.695 1.00 91.25 105 VAL A N 1
ATOM 880 C CA . VAL A 1 105 ? 6.589 -4.793 9.896 1.00 91.25 105 VAL A CA 1
ATOM 881 C C . VAL A 1 105 ? 7.263 -5.311 8.625 1.00 91.25 105 VAL A C 1
ATOM 883 O O . VAL A 1 105 ? 7.095 -6.478 8.288 1.00 91.25 105 VAL A O 1
ATOM 886 N N . ALA A 1 106 ? 8.075 -4.490 7.956 1.00 91.00 106 ALA A N 1
ATOM 887 C CA . ALA A 1 106 ? 8.807 -4.886 6.756 1.00 91.00 106 ALA A CA 1
ATOM 888 C C . ALA A 1 106 ? 9.765 -6.062 7.013 1.00 91.00 106 ALA A C 1
ATOM 890 O O . ALA A 1 106 ? 9.849 -6.983 6.207 1.00 91.00 106 ALA A O 1
ATOM 891 N N . ARG A 1 107 ? 10.473 -6.039 8.148 1.00 90.38 107 ARG A N 1
ATOM 892 C CA . ARG A 1 107 ? 11.513 -7.024 8.482 1.00 90.38 107 ARG A CA 1
ATOM 893 C C . ARG A 1 107 ? 10.972 -8.290 9.141 1.00 90.38 107 ARG A C 1
ATOM 895 O O . ARG A 1 107 ? 11.471 -9.378 8.878 1.00 90.38 107 ARG A O 1
ATOM 902 N N . GLU A 1 108 ? 9.989 -8.149 10.026 1.00 92.81 108 GLU A N 1
ATOM 903 C CA . GLU A 1 108 ? 9.518 -9.227 10.909 1.00 92.81 108 GLU A CA 1
ATOM 904 C C . GLU A 1 108 ? 8.088 -9.683 10.577 1.00 92.81 108 GLU A C 1
ATOM 906 O O . GLU A 1 108 ? 7.599 -10.656 11.155 1.00 92.81 108 GLU A O 1
ATOM 911 N N . GLY A 1 109 ? 7.386 -8.985 9.679 1.00 92.69 109 GLY A N 1
ATOM 912 C CA . GLY A 1 109 ? 5.946 -9.154 9.478 1.00 92.69 109 GLY A CA 1
ATOM 913 C C . GLY A 1 109 ? 5.556 -10.553 9.027 1.00 92.69 109 GLY A C 1
ATOM 914 O O . GLY A 1 109 ? 4.650 -11.150 9.606 1.00 92.69 109 GLY A O 1
ATOM 915 N N . ALA A 1 110 ? 6.296 -11.126 8.075 1.00 90.12 110 ALA A N 1
ATOM 916 C CA . ALA A 1 110 ? 6.019 -12.463 7.552 1.00 90.12 110 ALA A CA 1
ATOM 917 C C . ALA A 1 110 ? 6.018 -13.541 8.651 1.00 90.12 110 ALA A C 1
ATOM 919 O O . ALA A 1 110 ? 5.114 -14.373 8.688 1.00 90.12 110 ALA A O 1
ATOM 920 N N . GLY A 1 111 ? 6.977 -13.485 9.584 1.00 91.19 111 GLY A N 1
ATOM 921 C CA . GLY A 1 111 ? 7.058 -14.421 10.712 1.00 91.19 111 GLY A CA 1
ATOM 922 C C . GLY A 1 111 ? 5.910 -14.281 11.717 1.00 91.19 111 GLY A C 1
ATOM 923 O O . GLY A 1 111 ? 5.626 -15.222 12.449 1.00 91.19 111 GLY A O 1
ATOM 924 N N . ASN A 1 112 ? 5.224 -13.136 11.718 1.00 92.38 112 ASN A N 1
ATOM 925 C CA . ASN A 1 112 ? 4.092 -12.833 12.596 1.00 92.38 112 ASN A CA 1
ATOM 926 C C . ASN A 1 112 ? 2.745 -12.810 11.845 1.00 92.38 112 ASN A C 1
ATOM 928 O O . ASN A 1 112 ? 1.748 -12.338 12.391 1.00 92.38 112 ASN A O 1
ATOM 932 N N . GLN A 1 113 ? 2.711 -13.273 10.587 1.00 94.50 113 GLN A N 1
ATOM 933 C CA . GLN A 1 113 ? 1.533 -13.214 9.704 1.00 94.50 113 GLN A CA 1
ATOM 934 C C . GLN A 1 113 ? 0.954 -11.791 9.563 1.00 94.50 113 GLN A C 1
ATOM 936 O O . GLN A 1 113 ? -0.252 -11.575 9.434 1.00 94.50 113 GLN A O 1
ATOM 941 N N . LYS A 1 114 ? 1.834 -10.791 9.613 1.00 95.25 114 LYS A N 1
ATOM 942 C CA . LYS A 1 114 ? 1.515 -9.376 9.459 1.00 95.25 114 LYS A CA 1
ATOM 943 C C . LYS A 1 114 ? 2.047 -8.893 8.122 1.00 95.25 114 LYS A C 1
ATOM 945 O O . LYS A 1 114 ? 3.254 -8.866 7.898 1.00 95.25 114 LYS A O 1
ATOM 950 N N . TYR A 1 115 ? 1.147 -8.478 7.247 1.00 94.50 115 TYR A N 1
ATOM 951 C CA . TYR A 1 115 ? 1.488 -8.034 5.900 1.00 94.50 115 TYR A CA 1
ATOM 952 C C . TYR A 1 115 ? 1.186 -6.554 5.752 1.00 94.50 115 TYR A C 1
ATOM 954 O O . TYR A 1 115 ? 0.237 -6.056 6.354 1.00 94.50 115 TYR A O 1
ATOM 962 N N . MET A 1 116 ? 1.973 -5.845 4.945 1.00 94.44 116 MET A N 1
ATOM 963 C CA . MET A 1 116 ? 1.799 -4.410 4.759 1.00 94.44 116 MET A CA 1
ATOM 964 C C . MET A 1 116 ? 1.734 -4.021 3.291 1.00 94.44 116 MET A C 1
ATOM 966 O O . MET A 1 116 ? 2.492 -4.523 2.468 1.00 94.44 116 MET A O 1
ATOM 970 N N . TRP A 1 117 ? 0.801 -3.127 2.986 1.00 95.31 117 TRP A N 1
ATOM 971 C CA . TRP A 1 117 ? 0.620 -2.486 1.695 1.00 95.31 117 TRP A CA 1
ATOM 972 C C . TRP A 1 117 ? 0.857 -0.993 1.894 1.00 95.31 117 TRP A C 1
ATOM 974 O O . TRP A 1 117 ? 0.143 -0.340 2.657 1.00 95.31 117 TRP A O 1
ATOM 984 N N . TRP A 1 118 ? 1.863 -0.454 1.214 1.00 94.75 118 TRP A N 1
ATOM 985 C CA . TRP A 1 118 ? 2.133 0.979 1.189 1.00 94.75 118 TRP A CA 1
ATOM 986 C C . TRP A 1 118 ? 1.628 1.558 -0.123 1.00 94.75 118 TRP A C 1
ATOM 988 O O . TRP A 1 118 ? 2.086 1.166 -1.194 1.00 94.75 118 TRP A O 1
ATOM 998 N N . ILE A 1 119 ? 0.690 2.496 -0.035 1.00 93.75 119 ILE A N 1
ATOM 999 C CA . ILE A 1 119 ? 0.091 3.151 -1.196 1.00 93.75 119 ILE A CA 1
ATOM 1000 C C . ILE A 1 119 ? 0.542 4.611 -1.186 1.00 93.75 119 ILE A C 1
ATOM 1002 O O . ILE A 1 119 ? 0.430 5.306 -0.178 1.00 93.75 119 ILE A O 1
ATOM 1006 N N . THR A 1 120 ? 1.136 5.081 -2.283 1.00 91.44 120 THR A N 1
ATOM 1007 C CA . THR A 1 120 ? 1.683 6.442 -2.381 1.00 91.44 120 THR A CA 1
ATOM 1008 C C . THR A 1 120 ? 1.646 6.956 -3.815 1.00 91.44 120 THR A C 1
ATOM 1010 O O . THR A 1 120 ? 1.915 6.214 -4.756 1.00 91.44 120 THR A O 1
ATOM 1013 N N . GLN A 1 121 ? 1.360 8.248 -3.982 1.00 86.25 121 GLN A N 1
ATOM 1014 C CA . GLN A 1 121 ? 1.444 8.933 -5.279 1.00 86.25 121 GLN A CA 1
ATOM 1015 C C . GLN A 1 121 ? 2.856 9.453 -5.589 1.00 86.25 121 GLN A C 1
ATOM 1017 O O . GLN A 1 121 ? 3.189 9.719 -6.741 1.00 86.25 121 GLN A O 1
ATOM 1022 N 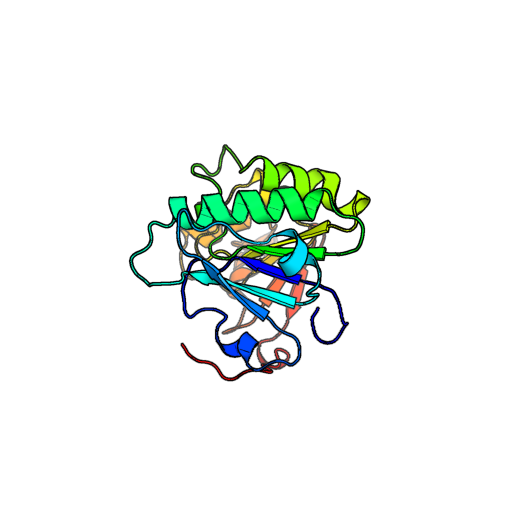N . ARG A 1 122 ? 3.679 9.650 -4.551 1.00 79.12 122 ARG A N 1
ATOM 1023 C CA . ARG A 1 122 ? 5.020 10.242 -4.639 1.00 79.12 122 ARG A CA 1
ATOM 1024 C C . ARG A 1 122 ? 6.056 9.217 -4.204 1.00 79.12 122 ARG A C 1
ATOM 1026 O O . ARG A 1 122 ? 6.499 9.220 -3.055 1.00 79.12 122 ARG A O 1
ATOM 1033 N N . LEU A 1 123 ? 6.405 8.311 -5.114 1.00 84.44 123 LEU A N 1
ATOM 1034 C CA . LEU A 1 123 ? 7.355 7.230 -4.851 1.00 84.44 123 LEU A CA 1
ATOM 1035 C C . LEU A 1 123 ? 8.737 7.760 -4.427 1.00 84.44 123 LEU A C 1
ATOM 1037 O O . LEU A 1 123 ? 9.352 7.201 -3.529 1.00 84.44 123 LEU A O 1
ATOM 1041 N N . GLN A 1 124 ? 9.172 8.898 -4.973 1.00 84.50 124 GLN A N 1
ATOM 1042 C CA . GLN A 1 124 ? 10.421 9.575 -4.609 1.00 84.50 124 GLN A CA 1
ATOM 1043 C C . GLN A 1 124 ? 10.492 10.035 -3.146 1.00 84.50 124 GLN A C 1
ATOM 1045 O O . GLN A 1 124 ? 11.584 10.169 -2.599 1.00 84.50 124 GLN A O 1
ATOM 1050 N N . ASN A 1 125 ? 9.337 10.285 -2.520 1.00 84.44 125 ASN A N 1
ATOM 1051 C CA . ASN A 1 125 ? 9.247 10.693 -1.117 1.00 84.44 125 ASN A CA 1
ATOM 1052 C C . ASN A 1 125 ? 9.097 9.486 -0.181 1.00 84.44 125 ASN A C 1
ATOM 1054 O O . ASN A 1 125 ? 9.124 9.644 1.038 1.00 84.44 125 ASN A O 1
ATOM 1058 N N . PHE A 1 126 ? 8.911 8.287 -0.733 1.00 87.69 126 PHE A N 1
ATOM 1059 C CA . PHE A 1 126 ? 8.848 7.060 0.039 1.00 87.69 126 PHE A CA 1
ATOM 1060 C C . PHE A 1 126 ? 10.259 6.530 0.329 1.00 87.69 126 PHE A C 1
ATOM 1062 O O . PHE A 1 126 ? 11.219 6.820 -0.387 1.00 87.69 126 PHE A O 1
ATOM 1069 N N . SER A 1 127 ? 10.407 5.771 1.415 1.00 86.88 127 SER A N 1
ATOM 1070 C CA . SER A 1 127 ? 11.715 5.256 1.811 1.00 86.88 127 SER A CA 1
ATOM 1071 C C . SER A 1 127 ? 12.178 4.142 0.875 1.00 86.88 127 SER A C 1
ATOM 1073 O O . SER A 1 127 ? 11.535 3.097 0.792 1.00 86.88 127 SER A O 1
ATOM 1075 N N . GLN A 1 128 ? 13.335 4.329 0.228 1.00 85.88 128 GLN A N 1
ATOM 1076 C CA . GLN A 1 128 ? 13.959 3.290 -0.605 1.00 85.88 128 GLN A CA 1
ATOM 1077 C C . GLN A 1 128 ? 14.264 2.021 0.193 1.00 85.88 128 GLN A C 1
ATOM 1079 O O . GLN A 1 128 ? 14.156 0.923 -0.343 1.00 85.88 128 GLN A O 1
ATOM 1084 N N . LEU A 1 129 ? 14.602 2.167 1.479 1.00 86.75 129 LEU A N 1
ATOM 1085 C CA . LEU A 1 129 ? 14.852 1.033 2.365 1.00 86.75 129 LEU A CA 1
ATOM 1086 C C . LEU A 1 129 ? 13.594 0.184 2.538 1.00 86.75 129 LEU A C 1
ATOM 1088 O O . LEU A 1 129 ? 13.671 -1.030 2.393 1.00 86.75 129 LEU A O 1
ATOM 1092 N N . LEU A 1 130 ? 12.439 0.813 2.787 1.00 89.94 130 LEU A N 1
ATOM 1093 C CA . LEU A 1 130 ? 11.164 0.094 2.875 1.00 89.94 130 LEU A CA 1
ATOM 1094 C C . LEU A 1 130 ? 10.771 -0.502 1.527 1.00 89.94 130 LEU A C 1
ATOM 1096 O O . LEU A 1 130 ? 10.337 -1.649 1.480 1.00 89.94 130 LEU A O 1
ATOM 1100 N N . TRP A 1 131 ? 10.971 0.239 0.434 1.00 89.50 131 TRP A N 1
ATOM 1101 C CA . TRP A 1 131 ? 10.654 -0.269 -0.896 1.00 89.50 131 TRP A CA 1
ATOM 1102 C C . TRP A 1 131 ? 11.487 -1.511 -1.248 1.00 89.50 131 TRP A C 1
ATOM 1104 O O . TRP A 1 131 ? 10.943 -2.497 -1.735 1.00 89.50 131 TRP A O 1
ATOM 1114 N N . GLY A 1 132 ? 12.775 -1.532 -0.905 1.00 88.25 132 GLY A N 1
ATOM 1115 C CA . GLY A 1 132 ? 13.628 -2.707 -1.096 1.00 88.25 132 GLY A CA 1
ATOM 1116 C C . GLY A 1 132 ? 13.210 -3.944 -0.286 1.00 88.25 132 GLY A C 1
ATOM 1117 O O . GLY A 1 132 ? 13.676 -5.036 -0.589 1.00 88.25 132 GLY A O 1
ATOM 1118 N N . GLN A 1 133 ? 12.346 -3.799 0.728 1.00 89.62 133 GLN A N 1
ATOM 1119 C CA . GLN A 1 133 ? 11.767 -4.921 1.482 1.00 89.62 133 GLN A CA 1
ATOM 1120 C C . GLN A 1 133 ? 10.410 -5.386 0.925 1.00 89.62 133 GLN A C 1
ATOM 1122 O O . GLN A 1 133 ? 9.859 -6.379 1.400 1.00 89.62 133 GLN A O 1
ATOM 1127 N N . CYS A 1 134 ? 9.838 -4.687 -0.062 1.00 91.50 134 CYS A N 1
ATOM 1128 C CA . CYS A 1 134 ? 8.578 -5.094 -0.674 1.00 91.50 134 CYS A CA 1
ATOM 1129 C C . CYS A 1 134 ? 8.756 -6.400 -1.455 1.00 91.50 134 CYS A C 1
ATOM 1131 O O . CYS A 1 134 ? 9.516 -6.447 -2.418 1.00 91.50 134 CYS A O 1
ATOM 1133 N N . GLY A 1 135 ? 7.973 -7.427 -1.114 1.00 92.25 135 GLY A N 1
ATOM 1134 C CA . GLY A 1 135 ? 7.896 -8.644 -1.931 1.00 92.25 135 GLY A CA 1
ATOM 1135 C C . GLY A 1 135 ? 7.232 -8.415 -3.293 1.00 92.25 135 GLY A C 1
ATOM 1136 O O . GLY A 1 135 ? 7.544 -9.112 -4.248 1.00 92.25 135 GLY A O 1
ATOM 1137 N N . TYR A 1 136 ? 6.339 -7.424 -3.386 1.00 94.31 136 TYR A N 1
ATOM 1138 C CA . TYR A 1 136 ? 5.691 -7.015 -4.630 1.00 94.31 136 TYR A CA 1
ATOM 1139 C C . TYR A 1 136 ? 5.576 -5.494 -4.697 1.00 94.31 136 TYR A C 1
ATOM 1141 O O . TYR A 1 136 ? 5.277 -4.841 -3.697 1.00 94.31 136 TYR A O 1
ATOM 1149 N N . THR A 1 137 ? 5.760 -4.937 -5.890 1.00 95.00 137 THR A N 1
ATOM 1150 C CA . THR A 1 137 ? 5.510 -3.527 -6.204 1.00 95.00 137 THR A CA 1
ATOM 1151 C C . THR A 1 137 ? 4.524 -3.439 -7.357 1.00 95.00 137 THR A C 1
ATOM 1153 O O . THR A 1 137 ? 4.727 -4.075 -8.385 1.00 95.00 137 THR A O 1
ATOM 1156 N N . TYR A 1 138 ? 3.485 -2.624 -7.197 1.00 95.06 138 TYR A N 1
ATOM 1157 C CA . TYR A 1 138 ? 2.484 -2.356 -8.226 1.00 95.06 138 TYR A CA 1
ATOM 1158 C C . TYR A 1 138 ? 2.664 -0.919 -8.707 1.00 95.06 138 TYR A C 1
ATOM 1160 O O . TYR A 1 138 ? 2.549 0.011 -7.907 1.00 95.06 138 TYR A O 1
ATOM 1168 N N . LEU A 1 139 ? 2.977 -0.733 -9.987 1.00 94.44 139 LEU A N 1
ATOM 1169 C CA . LEU A 1 139 ? 3.234 0.580 -10.571 1.00 94.44 139 LEU A CA 1
ATOM 1170 C C . LEU A 1 139 ? 2.313 0.837 -11.754 1.00 94.44 139 LEU A C 1
ATOM 1172 O O . LEU A 1 139 ? 2.167 0.004 -12.644 1.00 94.44 139 LEU A O 1
ATOM 1176 N N . TRP A 1 140 ? 1.755 2.039 -11.784 1.00 94.19 140 TRP A N 1
ATOM 1177 C CA . TRP A 1 140 ? 1.142 2.595 -12.983 1.00 94.19 140 TRP A CA 1
ATOM 1178 C C . TRP A 1 140 ? 2.179 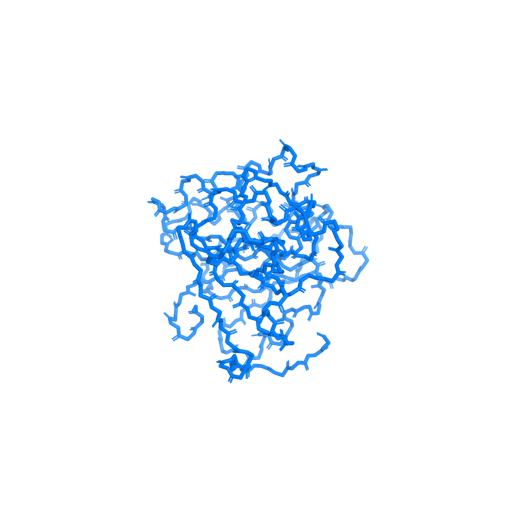3.371 -13.784 1.00 94.19 140 TRP A C 1
ATOM 1180 O O . TRP A 1 140 ? 3.242 3.738 -13.276 1.00 94.19 140 TRP A O 1
ATOM 1190 N N . ARG A 1 141 ? 1.836 3.673 -15.036 1.00 93.94 141 ARG A N 1
ATOM 1191 C CA . ARG A 1 141 ? 2.648 4.527 -15.897 1.00 93.94 141 ARG A CA 1
ATOM 1192 C C . ARG A 1 141 ? 2.957 5.870 -15.230 1.00 93.94 141 ARG A C 1
ATOM 1194 O O . ARG A 1 141 ? 2.056 6.620 -14.849 1.00 93.94 141 ARG A O 1
ATOM 1201 N N . PHE A 1 142 ? 4.239 6.211 -15.175 1.00 93.31 142 PHE A N 1
ATOM 1202 C CA . PHE A 1 142 ? 4.710 7.520 -14.751 1.00 93.31 142 PHE A CA 1
ATOM 1203 C C . PHE A 1 142 ? 4.840 8.472 -15.934 1.00 93.31 142 PHE A C 1
ATOM 1205 O O . PHE A 1 142 ? 5.403 8.147 -16.982 1.00 93.31 142 PHE A O 1
ATOM 1212 N N . ASN A 1 143 ? 4.358 9.694 -15.717 1.00 90.62 143 ASN A N 1
ATOM 1213 C CA . ASN A 1 143 ? 4.414 10.776 -16.698 1.00 90.62 143 ASN A CA 1
ATOM 1214 C C . ASN A 1 143 ? 5.527 11.788 -16.403 1.00 90.62 143 ASN A C 1
ATOM 1216 O O . ASN A 1 143 ? 5.827 12.627 -17.250 1.00 90.62 143 ASN A O 1
ATOM 1220 N N . THR A 1 144 ? 6.146 11.734 -15.216 1.00 89.75 144 THR A N 1
ATOM 1221 C CA . THR A 1 144 ? 7.225 12.657 -14.854 1.00 89.75 144 THR A CA 1
ATOM 1222 C C . THR A 1 144 ? 8.596 11.982 -14.989 1.00 89.75 144 THR A C 1
ATOM 1224 O O . THR A 1 144 ? 8.791 10.872 -14.487 1.00 89.75 144 THR A O 1
ATOM 1227 N N . PRO A 1 145 ? 9.595 12.640 -15.610 1.00 90.50 145 PRO A N 1
ATOM 1228 C CA . PRO A 1 145 ? 10.939 12.070 -15.745 1.00 90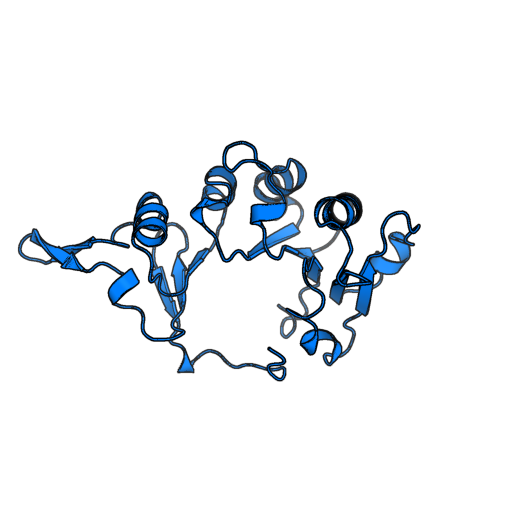.50 145 PRO A CA 1
ATOM 1229 C C . PRO A 1 145 ? 11.639 11.789 -14.410 1.00 90.50 145 PRO A C 1
ATOM 1231 O O . PRO A 1 145 ? 12.584 11.006 -14.354 1.00 90.50 145 PRO A O 1
ATOM 1234 N N . THR A 1 146 ? 11.246 12.470 -13.335 1.00 89.31 146 THR A N 1
ATOM 1235 C CA . THR A 1 146 ? 11.821 12.250 -12.002 1.00 89.31 146 THR A CA 1
ATOM 1236 C C . THR A 1 146 ? 11.330 10.937 -11.404 1.00 89.31 146 THR A C 1
ATOM 1238 O O . THR A 1 146 ? 12.157 10.165 -10.928 1.00 89.31 146 THR A O 1
ATOM 1241 N N . ASP A 1 147 ? 10.031 10.644 -11.502 1.00 89.88 147 ASP A N 1
ATOM 1242 C CA . ASP A 1 147 ? 9.462 9.391 -10.990 1.00 89.88 147 ASP A CA 1
ATOM 1243 C C . ASP A 1 147 ? 9.959 8.192 -11.811 1.00 89.88 147 ASP A C 1
ATOM 1245 O O . ASP A 1 147 ? 10.352 7.175 -11.242 1.00 89.88 147 ASP A O 1
ATOM 1249 N N . VAL A 1 148 ? 10.056 8.346 -13.141 1.00 92.81 148 VAL A N 1
ATOM 1250 C CA . VAL A 1 148 ? 10.623 7.318 -14.033 1.00 92.81 148 VAL A CA 1
ATOM 1251 C C . VAL A 1 148 ? 12.065 6.985 -13.652 1.00 92.81 148 VAL A C 1
ATOM 1253 O O . VAL A 1 148 ? 12.406 5.816 -13.476 1.00 92.81 148 VAL A O 1
ATOM 1256 N N . ARG A 1 149 ? 12.913 8.007 -13.475 1.00 90.88 149 ARG A N 1
ATOM 1257 C CA . ARG A 1 149 ? 14.313 7.806 -13.075 1.00 90.88 149 ARG A CA 1
ATOM 1258 C C . ARG A 1 149 ? 14.437 7.188 -11.691 1.00 90.88 149 ARG A C 1
ATOM 1260 O O . ARG A 1 149 ? 15.319 6.363 -11.498 1.00 90.88 149 ARG A O 1
ATOM 1267 N N . TYR A 1 150 ? 13.586 7.587 -10.748 1.00 89.81 150 TYR A N 1
ATOM 1268 C CA . TYR A 1 150 ? 13.578 7.008 -9.408 1.00 89.81 150 TYR A CA 1
ATOM 1269 C C . TYR A 1 150 ? 13.216 5.522 -9.464 1.00 89.81 150 TYR A C 1
ATOM 1271 O O . TYR A 1 150 ? 13.918 4.699 -8.884 1.00 89.81 150 TYR A O 1
ATOM 1279 N N . ALA A 1 151 ? 12.182 5.158 -10.225 1.00 92.38 151 ALA A N 1
ATOM 1280 C CA . ALA A 1 151 ? 11.777 3.767 -10.335 1.00 92.38 151 ALA A CA 1
ATOM 1281 C C . ALA A 1 151 ? 12.811 2.884 -11.048 1.00 92.38 151 ALA A C 1
ATOM 1283 O O . ALA A 1 151 ? 13.049 1.748 -10.635 1.00 92.38 151 ALA A O 1
ATOM 1284 N N . ALA A 1 152 ? 13.508 3.440 -12.041 1.00 92.38 152 ALA A N 1
ATOM 1285 C CA . ALA A 1 152 ? 14.607 2.772 -12.734 1.00 92.38 152 ALA A CA 1
ATOM 1286 C C . ALA A 1 152 ? 15.834 2.473 -11.848 1.00 92.38 152 ALA A C 1
ATOM 1288 O O . ALA A 1 152 ? 16.724 1.746 -12.283 1.00 92.38 152 ALA A O 1
ATOM 1289 N N . GLN A 1 153 ? 15.906 3.002 -10.618 1.00 88.88 153 GLN A N 1
ATOM 1290 C CA . GLN A 1 153 ? 16.956 2.631 -9.657 1.00 88.88 153 GLN A CA 1
ATOM 1291 C C . GLN A 1 153 ? 16.739 1.241 -9.048 1.00 88.88 153 GLN A C 1
ATOM 1293 O O . GLN A 1 153 ? 17.699 0.637 -8.579 1.00 88.88 153 GLN A O 1
ATOM 1298 N N . ILE A 1 154 ? 15.495 0.749 -9.033 1.00 88.56 154 ILE A N 1
ATOM 1299 C CA . ILE A 1 154 ? 15.121 -0.529 -8.407 1.00 88.56 154 ILE A CA 1
ATOM 1300 C C . ILE A 1 154 ? 14.623 -1.534 -9.443 1.00 88.56 154 ILE A C 1
ATOM 1302 O O . ILE A 1 154 ? 14.899 -2.724 -9.314 1.00 88.56 154 ILE A O 1
ATOM 1306 N N . ILE A 1 155 ? 13.917 -1.071 -10.475 1.00 92.38 155 ILE A N 1
ATOM 1307 C CA . ILE A 1 155 ? 13.367 -1.935 -11.519 1.00 92.38 155 ILE A CA 1
ATOM 1308 C C . ILE A 1 155 ? 14.259 -1.835 -12.759 1.00 92.38 155 ILE A C 1
ATOM 1310 O O . ILE A 1 155 ? 14.307 -0.769 -13.390 1.00 92.38 155 ILE A O 1
ATOM 1314 N N . PRO A 1 156 ? 14.966 -2.919 -13.131 1.00 92.56 156 PRO A N 1
ATOM 1315 C CA . PRO A 1 156 ? 15.744 -2.955 -14.359 1.00 92.56 156 PRO A CA 1
ATOM 1316 C C . PRO A 1 156 ? 14.875 -2.620 -15.569 1.00 92.56 156 PRO A C 1
ATOM 1318 O O . PRO A 1 156 ? 13.692 -2.946 -15.606 1.00 92.56 156 PRO A O 1
ATOM 1321 N N . GLU A 1 157 ? 15.467 -1.971 -16.572 1.00 94.06 157 GLU A N 1
ATOM 1322 C CA . GLU A 1 157 ? 14.804 -1.694 -17.855 1.00 94.06 157 GLU A CA 1
ATOM 1323 C C . GLU A 1 157 ? 13.563 -0.789 -17.789 1.00 94.06 157 GLU A C 1
ATOM 1325 O O . GLU A 1 157 ? 12.880 -0.601 -18.795 1.00 94.06 157 GLU A O 1
ATOM 1330 N N . PHE A 1 158 ? 13.275 -0.177 -16.638 1.00 95.56 158 PHE A N 1
ATOM 1331 C CA . PHE A 1 158 ? 12.055 0.605 -16.459 1.00 95.56 158 PHE A CA 1
ATOM 1332 C C . PHE A 1 158 ? 12.018 1.886 -17.314 1.00 95.56 158 PHE A C 1
ATOM 1334 O O . PHE A 1 158 ? 11.007 2.168 -17.956 1.00 95.56 158 PHE A O 1
ATOM 1341 N N . ASP A 1 159 ? 13.123 2.642 -17.370 1.00 95.62 159 ASP A N 1
ATOM 1342 C CA . ASP A 1 159 ? 13.244 3.856 -18.203 1.00 95.62 159 ASP A CA 1
ATOM 1343 C C . ASP A 1 159 ? 13.720 3.529 -19.630 1.00 95.62 159 ASP A C 1
ATOM 1345 O O . ASP A 1 159 ? 13.085 3.888 -20.622 1.00 95.62 159 ASP A O 1
ATOM 1349 N N . TRP A 1 160 ? 14.818 2.780 -19.749 1.00 95.38 160 TRP A N 1
ATOM 1350 C CA . TRP A 1 160 ? 15.396 2.374 -21.032 1.00 95.38 160 TRP A CA 1
ATOM 1351 C C . TRP A 1 160 ? 15.906 0.943 -20.966 1.00 95.38 160 TRP A C 1
ATOM 1353 O O . TRP A 1 160 ? 16.415 0.517 -19.930 1.00 95.38 160 TRP A O 1
ATOM 1363 N N . ARG A 1 161 ? 15.865 0.249 -22.102 1.00 93.75 161 ARG A N 1
ATOM 1364 C CA . ARG A 1 161 ? 16.443 -1.088 -22.282 1.00 93.75 161 ARG A CA 1
ATOM 1365 C C . ARG A 1 161 ? 17.244 -1.173 -23.575 1.00 93.75 161 ARG A C 1
ATOM 1367 O O . ARG A 1 161 ? 17.299 -0.204 -24.340 1.00 93.75 161 ARG A O 1
ATOM 1374 N N . LYS A 1 162 ? 17.902 -2.307 -23.799 1.00 94.69 162 LYS A N 1
ATOM 1375 C CA . LYS A 1 162 ? 18.604 -2.597 -25.054 1.00 94.69 162 LYS A CA 1
ATOM 1376 C C . LYS A 1 162 ? 17.794 -3.586 -25.883 1.00 94.69 162 LYS A C 1
ATOM 1378 O O . LYS A 1 162 ? 17.245 -4.529 -25.325 1.00 94.69 162 LYS A O 1
ATOM 1383 N N . ASP A 1 163 ? 17.713 -3.361 -27.189 1.00 92.69 163 ASP A N 1
ATOM 1384 C CA . ASP A 1 163 ? 17.191 -4.367 -28.117 1.00 92.69 163 ASP A CA 1
ATOM 1385 C C . ASP A 1 163 ? 18.238 -5.453 -28.431 1.00 92.69 163 ASP A C 1
ATOM 1387 O O . ASP A 1 163 ? 19.350 -5.441 -27.892 1.00 92.69 163 ASP A O 1
ATOM 1391 N N . ALA A 1 164 ? 17.880 -6.404 -29.299 1.00 92.56 164 ALA A N 1
ATOM 1392 C CA . ALA A 1 164 ? 18.750 -7.513 -29.695 1.00 92.56 164 ALA A CA 1
ATOM 1393 C C . ALA A 1 164 ? 20.052 -7.046 -30.375 1.00 92.56 164 ALA A C 1
ATOM 1395 O O . ALA A 1 164 ? 21.079 -7.713 -30.274 1.00 92.56 164 ALA A O 1
ATOM 1396 N N . GLU A 1 165 ? 20.034 -5.876 -31.017 1.00 94.38 165 GLU A N 1
ATOM 1397 C CA . GLU A 1 165 ? 21.196 -5.249 -31.650 1.00 94.38 165 GLU A CA 1
ATOM 1398 C C . GLU A 1 165 ? 21.989 -4.350 -30.680 1.00 94.38 165 GLU A C 1
ATOM 1400 O O . GLU A 1 165 ? 22.953 -3.691 -31.075 1.00 94.38 165 GLU A O 1
ATOM 1405 N N . GLY A 1 166 ? 21.598 -4.303 -29.402 1.00 92.56 166 GLY A N 1
ATOM 1406 C CA . GLY A 1 166 ? 22.257 -3.520 -28.360 1.00 92.56 166 GLY A CA 1
ATOM 1407 C C . GLY A 1 166 ? 21.928 -2.024 -28.377 1.00 92.56 166 GLY A C 1
ATOM 1408 O O . GLY A 1 166 ? 22.570 -1.252 -27.652 1.00 92.56 166 GLY A O 1
ATOM 1409 N N . ARG A 1 167 ? 20.945 -1.587 -29.171 1.00 94.44 167 ARG A N 1
ATOM 1410 C CA . ARG A 1 167 ? 20.526 -0.184 -29.280 1.00 94.44 167 ARG A CA 1
ATOM 1411 C C . ARG A 1 167 ? 19.623 0.188 -28.114 1.00 94.44 167 ARG A C 1
ATOM 1413 O O . ARG A 1 167 ? 18.811 -0.604 -27.647 1.00 94.44 167 ARG A O 1
ATOM 1420 N N . LYS A 1 168 ? 19.746 1.432 -27.651 1.00 95.44 168 LYS A N 1
ATOM 1421 C CA . LYS A 1 168 ? 18.923 1.966 -26.564 1.00 95.44 168 LYS A CA 1
ATOM 1422 C C . LYS A 1 168 ? 17.498 2.232 -27.060 1.00 95.44 168 LYS A C 1
ATOM 1424 O O . LYS A 1 168 ? 17.298 3.094 -27.913 1.00 95.44 168 LYS A O 1
ATOM 1429 N N . ILE A 1 169 ? 16.524 1.542 -26.478 1.00 95.25 169 ILE A N 1
ATOM 1430 C CA . ILE A 1 169 ? 15.090 1.695 -26.749 1.00 95.25 169 ILE A CA 1
ATOM 1431 C C . ILE A 1 169 ? 14.327 2.017 -25.460 1.00 95.25 169 ILE A C 1
ATOM 1433 O O . ILE A 1 169 ? 14.857 1.874 -24.355 1.00 95.25 169 ILE A O 1
ATOM 1437 N N . ARG A 1 170 ? 13.080 2.478 -25.601 1.00 94.12 170 ARG A N 1
ATOM 1438 C CA . ARG A 1 170 ? 12.205 2.796 -24.464 1.00 94.12 170 ARG A CA 1
ATOM 1439 C C . ARG A 1 170 ? 11.984 1.565 -23.576 1.00 94.12 170 ARG A C 1
ATOM 1441 O O . ARG A 1 170 ? 11.863 0.452 -24.086 1.00 94.12 170 ARG A O 1
ATOM 1448 N N . GLY A 1 171 ? 11.982 1.799 -22.268 1.00 94.69 171 GLY A N 1
ATOM 1449 C CA . GLY A 1 171 ? 11.791 0.786 -21.236 1.00 94.69 171 GLY A CA 1
ATOM 1450 C C . GLY A 1 171 ? 10.329 0.519 -20.874 1.00 94.69 171 GLY A C 1
ATOM 1451 O O . GLY A 1 171 ? 9.410 1.052 -21.500 1.00 94.69 171 GLY A O 1
ATOM 1452 N N . LEU A 1 172 ? 10.137 -0.271 -19.817 1.00 95.06 172 LEU A N 1
ATOM 1453 C CA . LEU A 1 172 ? 8.839 -0.802 -19.376 1.00 95.06 172 LEU A CA 1
ATOM 1454 C C . LEU A 1 172 ? 7.775 0.272 -19.131 1.00 95.06 172 LEU A C 1
ATOM 1456 O O . LEU A 1 172 ? 6.614 0.063 -19.462 1.00 95.06 172 LEU A O 1
ATOM 1460 N N . ASN A 1 173 ? 8.147 1.445 -18.606 1.00 96.06 173 ASN A N 1
ATOM 1461 C CA . ASN A 1 173 ? 7.189 2.527 -18.348 1.00 96.06 173 ASN A CA 1
ATOM 1462 C C . ASN A 1 173 ? 6.413 2.956 -19.606 1.00 96.06 173 ASN A C 1
ATOM 1464 O O . ASN A 1 173 ? 5.276 3.413 -19.515 1.00 96.06 173 ASN A O 1
ATOM 1468 N N . TYR A 1 174 ? 7.042 2.838 -20.776 1.00 94.50 174 TYR A N 1
ATOM 1469 C CA . TYR A 1 174 ? 6.455 3.233 -22.054 1.00 94.50 174 TYR A CA 1
ATOM 1470 C C . TYR A 1 174 ? 5.634 2.119 -22.709 1.00 94.50 174 TYR A C 1
ATOM 1472 O O . TYR A 1 174 ? 4.897 2.415 -23.648 1.00 94.50 174 TYR A O 1
ATOM 1480 N N . ASP A 1 175 ? 5.756 0.883 -22.217 1.00 93.00 175 ASP A N 1
ATOM 1481 C CA . ASP A 1 175 ? 4.959 -0.263 -22.659 1.00 93.00 175 ASP A CA 1
ATOM 1482 C C . ASP A 1 175 ? 3.588 -0.297 -21.954 1.00 93.00 175 ASP A C 1
ATOM 1484 O O . ASP A 1 175 ? 2.660 -0.932 -22.446 1.00 93.00 175 ASP A O 1
ATOM 1488 N N . LEU A 1 176 ? 3.443 0.407 -20.823 1.00 94.75 176 LEU A N 1
ATOM 1489 C CA . LEU A 1 176 ? 2.194 0.480 -20.063 1.00 94.75 176 LEU A CA 1
ATOM 1490 C C . LEU A 1 176 ? 1.150 1.356 -20.772 1.00 94.75 176 LEU A C 1
ATOM 1492 O O . LEU A 1 176 ? 1.370 2.548 -21.028 1.00 94.75 176 LEU A O 1
ATOM 1496 N N . GLY A 1 177 ? -0.016 0.770 -21.041 1.00 92.94 177 GLY A N 1
ATOM 1497 C CA . GLY A 1 177 ? -1.215 1.484 -21.455 1.00 92.94 177 GLY A CA 1
ATOM 1498 C C . GLY A 1 177 ? -1.858 2.271 -20.312 1.00 92.94 177 GLY A C 1
ATOM 1499 O O . GLY A 1 177 ? -1.407 2.264 -19.162 1.00 92.94 177 GLY A O 1
ATOM 1500 N N . ASP A 1 178 ? -2.942 2.973 -20.635 1.00 89.44 178 ASP A N 1
ATOM 1501 C CA . ASP A 1 178 ? -3.711 3.708 -19.636 1.00 89.44 178 ASP A CA 1
ATOM 1502 C C . ASP A 1 178 ? -4.338 2.729 -18.636 1.00 89.44 178 ASP A C 1
ATOM 1504 O O . ASP A 1 178 ? -5.109 1.847 -19.006 1.00 89.44 178 ASP A O 1
ATOM 1508 N N . HIS A 1 179 ? -4.016 2.919 -17.354 1.00 90.12 179 HIS A N 1
ATOM 1509 C CA . HIS A 1 179 ? -4.454 2.085 -16.227 1.00 90.12 179 HIS A CA 1
ATOM 1510 C C . HIS A 1 179 ? -3.907 0.649 -16.185 1.00 90.12 179 HIS A C 1
ATOM 1512 O O . HIS A 1 179 ? -4.318 -0.109 -15.302 1.00 90.12 179 HIS A O 1
ATOM 1518 N N . ASP A 1 180 ? -2.960 0.292 -17.053 1.00 94.62 180 ASP A N 1
ATOM 1519 C CA . ASP A 1 180 ? -2.194 -0.945 -16.891 1.00 94.62 180 ASP A CA 1
ATOM 1520 C C . ASP A 1 180 ? -1.339 -0.878 -15.620 1.00 94.62 180 ASP A C 1
ATOM 1522 O O . ASP A 1 180 ? -0.885 0.196 -15.200 1.00 94.62 180 ASP A O 1
ATOM 1526 N N . VAL A 1 181 ? -1.123 -2.039 -15.003 1.00 95.00 181 VAL A N 1
ATOM 1527 C CA . VAL A 1 181 ? -0.348 -2.170 -13.767 1.00 95.00 181 VAL A CA 1
ATOM 1528 C C . VAL A 1 181 ? 0.842 -3.080 -14.014 1.00 95.00 181 VAL A C 1
ATOM 1530 O O . VAL A 1 181 ? 0.674 -4.268 -14.284 1.00 95.00 181 VAL A O 1
ATOM 1533 N N . LEU A 1 182 ? 2.048 -2.538 -13.867 1.00 95.75 182 LEU A N 1
ATOM 1534 C CA . LEU A 1 182 ? 3.263 -3.333 -13.753 1.00 95.75 182 LEU A CA 1
ATOM 1535 C C . LEU A 1 182 ? 3.327 -3.940 -12.351 1.00 95.75 182 LEU A C 1
ATOM 1537 O O . LEU A 1 182 ? 3.310 -3.208 -11.360 1.00 95.75 182 LEU A O 1
ATOM 1541 N N . VAL A 1 183 ? 3.447 -5.258 -12.268 1.00 96.50 183 VAL A N 1
ATOM 1542 C CA . VAL A 1 183 ? 3.729 -5.989 -11.033 1.00 96.50 183 VAL A CA 1
ATOM 1543 C C . VAL A 1 183 ? 5.187 -6.415 -11.066 1.00 96.50 183 VAL A C 1
ATOM 1545 O O . VAL A 1 183 ? 5.593 -7.111 -11.986 1.00 96.50 183 VAL A O 1
ATOM 1548 N N . TRP A 1 184 ? 5.971 -6.001 -10.077 1.00 95.62 184 TRP A N 1
ATOM 1549 C CA . TRP A 1 184 ? 7.387 -6.347 -9.934 1.00 95.62 184 TRP A CA 1
ATOM 1550 C C . TRP A 1 184 ? 7.612 -7.115 -8.631 1.00 95.62 184 TRP A C 1
ATOM 1552 O O . TRP A 1 184 ? 7.227 -6.620 -7.571 1.00 95.62 184 TRP A O 1
ATOM 1562 N N . ASP A 1 185 ? 8.248 -8.288 -8.693 1.00 94.56 185 ASP A N 1
ATOM 1563 C CA . ASP A 1 185 ? 8.497 -9.160 -7.527 1.00 94.56 185 ASP A CA 1
ATOM 1564 C C . ASP A 1 185 ? 9.968 -9.167 -7.054 1.00 94.56 185 ASP A C 1
ATOM 1566 O O . ASP A 1 185 ? 10.378 -10.003 -6.247 1.00 94.56 185 ASP A O 1
ATOM 1570 N N . GLY A 1 186 ? 10.797 -8.268 -7.595 1.00 91.38 186 GLY A N 1
ATOM 1571 C CA . GLY A 1 186 ? 12.242 -8.233 -7.340 1.00 91.38 186 GLY A CA 1
ATOM 1572 C C . GLY A 1 186 ? 13.080 -9.107 -8.280 1.00 91.38 186 GLY A C 1
ATOM 1573 O O . GLY A 1 186 ? 14.302 -8.958 -8.303 1.00 91.38 186 GLY A O 1
ATOM 1574 N N . ARG A 1 187 ? 12.459 -9.996 -9.065 1.00 90.88 187 ARG A N 1
ATOM 1575 C CA . ARG A 1 187 ? 13.143 -10.914 -9.998 1.00 90.88 187 ARG A CA 1
ATOM 1576 C C . ARG A 1 187 ? 12.604 -10.811 -11.421 1.00 90.88 187 ARG A C 1
ATOM 1578 O O . ARG A 1 187 ? 13.376 -10.934 -12.368 1.00 90.88 187 ARG A O 1
ATOM 1585 N N . GLY A 1 188 ? 11.304 -10.598 -11.565 1.00 92.94 188 GLY A N 1
ATOM 1586 C CA . GLY A 1 188 ? 10.592 -10.504 -12.829 1.00 92.94 188 GLY A CA 1
ATOM 1587 C C . GLY A 1 188 ? 9.401 -9.558 -12.731 1.00 92.94 188 GLY A C 1
ATOM 1588 O O . GLY A 1 188 ? 9.033 -9.091 -11.648 1.00 92.94 188 GLY A O 1
ATOM 1589 N N . TYR A 1 189 ? 8.819 -9.256 -13.889 1.00 95.06 189 TYR A N 1
ATOM 1590 C CA . TYR A 1 189 ? 7.629 -8.426 -13.972 1.00 95.06 189 TYR A CA 1
ATOM 1591 C C . TYR A 1 189 ? 6.519 -9.087 -14.780 1.00 95.06 189 TYR A C 1
ATOM 1593 O O . TYR A 1 189 ? 6.786 -9.807 -15.740 1.00 95.06 189 TYR A O 1
ATOM 1601 N N . ASP A 1 190 ? 5.289 -8.732 -14.424 1.00 95.62 190 ASP A N 1
ATOM 1602 C CA . ASP A 1 190 ? 4.078 -8.987 -15.196 1.00 95.62 190 ASP A CA 1
ATOM 1603 C C . ASP A 1 190 ? 3.349 -7.662 -15.451 1.00 95.62 190 ASP A C 1
ATOM 1605 O O . ASP A 1 190 ? 3.433 -6.728 -14.650 1.00 95.62 190 ASP A O 1
ATOM 1609 N N . ILE A 1 191 ? 2.609 -7.570 -16.556 1.00 95.25 191 ILE A N 1
ATOM 1610 C CA . ILE A 1 191 ? 1.714 -6.438 -16.826 1.00 95.25 191 ILE A CA 1
ATOM 1611 C C . ILE A 1 191 ? 0.278 -6.939 -16.717 1.00 95.25 191 ILE A C 1
ATOM 1613 O O . ILE A 1 191 ? -0.164 -7.777 -17.503 1.00 95.25 191 ILE A O 1
ATOM 1617 N N . ILE A 1 192 ? -0.458 -6.408 -15.743 1.00 94.81 192 ILE A N 1
ATOM 1618 C CA . ILE A 1 192 ? -1.897 -6.622 -15.617 1.00 94.81 192 ILE A CA 1
ATOM 1619 C C . ILE A 1 192 ? -2.592 -5.556 -16.468 1.00 94.81 192 ILE A C 1
ATOM 1621 O O . ILE A 1 192 ? -2.508 -4.370 -16.129 1.00 94.81 192 ILE A O 1
ATOM 1625 N N . PRO A 1 193 ? -3.293 -5.944 -17.546 1.00 94.50 193 PRO A N 1
ATOM 1626 C CA . PRO A 1 193 ? -3.982 -4.982 -18.386 1.00 94.50 193 PRO A CA 1
ATOM 1627 C C . PRO A 1 193 ? -5.170 -4.366 -17.642 1.00 94.50 193 PRO A C 1
ATOM 1629 O O . PRO A 1 193 ? -5.863 -5.053 -16.885 1.00 94.50 193 PRO A O 1
ATOM 1632 N N . ALA A 1 194 ? -5.476 -3.099 -17.919 1.00 91.56 194 ALA A N 1
ATOM 1633 C CA . ALA A 1 194 ? -6.592 -2.375 -17.307 1.00 91.56 194 ALA A CA 1
ATOM 1634 C C . ALA A 1 194 ? -7.927 -3.136 -17.402 1.00 91.56 194 ALA A C 1
ATOM 1636 O O . ALA A 1 194 ? -8.705 -3.175 -16.450 1.00 91.56 194 ALA A O 1
ATOM 1637 N N . ALA A 1 195 ? -8.167 -3.803 -18.536 1.00 91.19 195 ALA A N 1
ATOM 1638 C CA . ALA A 1 195 ? -9.371 -4.595 -18.787 1.00 91.19 195 ALA A CA 1
ATOM 1639 C C . ALA A 1 195 ? -9.541 -5.798 -17.837 1.00 91.19 195 ALA A C 1
ATOM 1641 O O . ALA A 1 195 ? -10.658 -6.286 -17.668 1.00 91.19 195 ALA A O 1
ATOM 1642 N N . ALA A 1 196 ? -8.464 -6.273 -17.205 1.00 90.00 196 ALA A N 1
ATOM 1643 C CA . ALA A 1 196 ? -8.523 -7.345 -16.213 1.00 90.00 196 ALA A CA 1
ATOM 1644 C C . ALA A 1 196 ? -8.905 -6.836 -14.809 1.00 90.00 196 ALA A C 1
ATOM 1646 O O . ALA A 1 196 ? -9.267 -7.629 -13.935 1.00 90.00 196 ALA A O 1
ATOM 1647 N N . VAL A 1 197 ? -8.859 -5.521 -14.567 1.00 82.06 197 VAL A N 1
ATOM 1648 C CA . VAL A 1 197 ? -9.145 -4.932 -13.256 1.00 82.06 197 VAL A CA 1
ATOM 1649 C C . VAL A 1 197 ? -10.652 -4.745 -13.081 1.00 82.06 197 VAL A C 1
ATOM 1651 O O . VAL A 1 197 ? 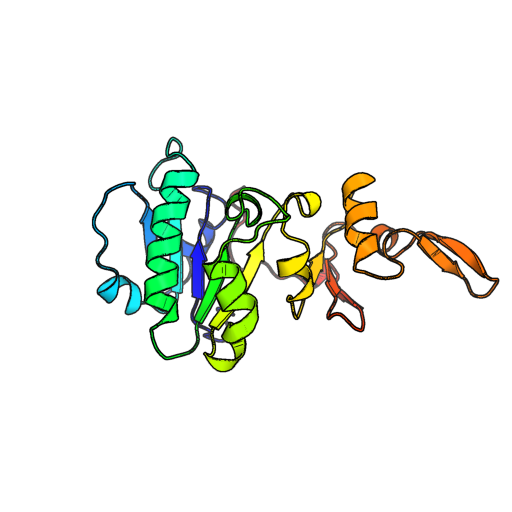-11.272 -3.848 -13.649 1.00 82.06 197 VAL A O 1
ATOM 1654 N N . THR A 1 198 ? -11.260 -5.575 -12.232 1.00 80.88 198 THR A N 1
ATOM 1655 C CA . THR A 1 198 ? -12.692 -5.474 -11.914 1.00 80.88 198 THR A CA 1
ATOM 1656 C C . THR A 1 198 ? -12.917 -4.643 -10.655 1.00 80.88 198 THR A C 1
ATOM 1658 O O . THR A 1 198 ? -12.535 -5.035 -9.551 1.00 80.88 198 THR A O 1
ATOM 1661 N N . ARG A 1 199 ? -13.610 -3.511 -10.791 1.00 76.81 199 ARG A N 1
ATOM 1662 C CA . ARG A 1 199 ? -14.006 -2.676 -9.654 1.00 76.81 199 ARG A CA 1
ATOM 1663 C C . ARG A 1 199 ? -15.324 -3.174 -9.040 1.00 76.81 199 ARG A C 1
ATOM 1665 O O . ARG A 1 199 ? -16.325 -3.305 -9.734 1.00 76.81 199 ARG A O 1
ATOM 1672 N N . LYS A 1 200 ? -15.329 -3.419 -7.724 1.00 78.50 200 LYS A N 1
ATOM 1673 C CA . LYS A 1 200 ? -16.508 -3.911 -6.977 1.00 78.50 200 LYS A CA 1
ATOM 1674 C C . LYS A 1 200 ? -17.391 -2.804 -6.401 1.00 78.50 200 LYS A C 1
ATOM 1676 O O . LYS A 1 200 ? -18.603 -2.965 -6.320 1.00 78.50 200 LYS A O 1
ATOM 1681 N N . THR A 1 201 ? -16.794 -1.690 -5.990 1.00 78.56 201 THR A N 1
ATOM 1682 C CA . THR A 1 201 ? -17.498 -0.548 -5.390 1.00 78.56 201 THR A CA 1
ATOM 1683 C C . THR A 1 201 ? -17.587 0.606 -6.384 1.00 78.56 201 THR A C 1
ATOM 1685 O O . THR A 1 201 ? -16.760 0.731 -7.284 1.00 78.56 201 THR A O 1
ATOM 1688 N N . LYS A 1 202 ? -18.587 1.484 -6.265 1.00 75.25 202 LYS A N 1
ATOM 1689 C CA . LYS A 1 202 ? -18.661 2.658 -7.152 1.00 75.25 202 LYS A CA 1
ATOM 1690 C C . LYS A 1 202 ? -17.463 3.584 -6.923 1.00 75.25 202 LYS A C 1
ATOM 1692 O O . LYS A 1 202 ? -17.064 3.808 -5.782 1.00 75.25 202 LYS A O 1
ATOM 1697 N N . HIS A 1 203 ? -16.947 4.179 -8.001 1.00 67.81 203 HIS A N 1
ATOM 1698 C CA . HIS A 1 203 ? -16.049 5.326 -7.865 1.00 67.81 203 HIS A CA 1
ATOM 1699 C C . HIS A 1 203 ? -16.790 6.469 -7.181 1.00 67.81 203 HIS A C 1
ATOM 1701 O O . HIS A 1 203 ? -17.941 6.734 -7.532 1.00 67.81 203 HIS A O 1
ATOM 1707 N N . ARG A 1 204 ? -16.142 7.156 -6.244 1.00 66.69 204 ARG A N 1
ATOM 1708 C CA . ARG A 1 204 ? -16.722 8.329 -5.581 1.00 66.69 204 ARG A CA 1
ATOM 1709 C C . ARG A 1 204 ? -15.831 9.574 -5.672 1.00 66.69 204 ARG A C 1
ATOM 1711 O O . ARG A 1 204 ? -16.066 10.513 -4.920 1.00 66.69 204 ARG A O 1
ATOM 1718 N N . GLY A 1 205 ? -14.880 9.582 -6.608 1.00 48.75 205 GLY A N 1
ATOM 1719 C CA . GLY A 1 205 ? -13.821 10.589 -6.734 1.00 48.75 205 GLY A CA 1
ATOM 1720 C C . GLY A 1 205 ? -12.457 9.932 -6.722 1.00 48.75 205 GLY A C 1
ATOM 1721 O O . GLY A 1 205 ? -12.282 9.005 -5.900 1.00 48.75 205 GLY A O 1
#

Sequence (205 aa):
MYEQEHPFIIFDTKTSNHIGLKELKKVKVLKIIPNAEYDIERLMEYDYVLCVPGRIDIDIDDILNVYRKILGYMWIREGERFFIAEEAHNWSKNASAPDKLFERVAREGAGNQKYMWWITQRLQNFSQLLWGQCGYTYLWRFNTPTDVRYAAQIIPEFDWRKDAEGRKIRGLNYDLGDHDVLVWDGRGYDIIPAAAVTRKTKHRG